Protein AF-A0A150AG43-F1 (afdb_monomer_lite)

Secondary structure (DSSP, 8-state):
---GGGS-S---HHHHHHHH-SHHHHHHH--HHHHHHHHHSEEEEEEEHHHHHHHHHHHHHHHHHHHHHHHHHHHHHHHHHHHHHHHHHHHHTTSTTHHHHHHHHHHHHHHHHHHHHHHHHTS-TTTTHHHHHHHHHHHHHHHHH-TT-EEEEEEE-----SS-EEEEEEEETTEEEEEEEEEEEEEEEEETTTEEEEEEEEEEEEEEEEEEE-TTS-EEEEEEEEEEEEEEEEEEEETTTEE-TTTTTTS---EEETTEEEEEEEEEEEEEPPSTTPPPPHHHHHHHHHHHHHHHHTTTTS-EE-

Radius of gyration: 24.85 Å; chains: 1; bounding box: 57×54×74 Å

Sequence (306 aa):
MLKLKQYPLRTDYYEVKKEFGNHNAIKRECNEKDLQLIDDCKIEGRFSLEELYYMINRSSLYNLMVQGKRENITAYGSITSIVLVILLFVFGMNGEEGIAFILGVTVVFIFVGIIIARGIYNHSDFDMNNQEILKGMIYALLQDFGPKHKVNINLDCTPVRERRRIVDTYKKGTRNVKVYKKILFTLKFTIGDHTKVFLQDDHFLREQNWTKRSASGKSKAKSKSNTVDRIIYKILFDGQYYDATATAQKNNFFTLKEGMWEHKNKLKIQTAGKAPGAKVTPSDTKGELDKFLGFLQQPFLQIKKK

Structure (mmCIF, N/CA/C/O backbone):
data_AF-A0A150AG43-F1
#
_entry.id   AF-A0A150AG43-F1
#
loop_
_atom_site.group_PDB
_atom_site.id
_atom_site.type_symbol
_atom_site.label_atom_id
_atom_site.label_alt_id
_atom_site.label_comp_id
_atom_site.label_asym_id
_atom_site.label_entity_id
_atom_site.label_seq_id
_atom_site.pdbx_PDB_ins_code
_atom_site.Cartn_x
_atom_site.Cartn_y
_atom_site.Cartn_z
_atom_site.occupancy
_atom_site.B_iso_or_equiv
_atom_site.auth_seq_id
_atom_site.auth_comp_id
_atom_site.auth_asym_id
_atom_site.auth_atom_id
_atom_site.pdbx_PDB_model_num
ATOM 1 N N . MET A 1 1 ? 0.586 -6.195 26.620 1.00 49.72 1 MET A N 1
ATOM 2 C CA . MET A 1 1 ? 1.422 -5.748 25.484 1.00 49.72 1 MET A CA 1
ATOM 3 C C . MET A 1 1 ? 1.541 -6.910 24.504 1.00 49.72 1 MET A C 1
ATOM 5 O O . MET A 1 1 ? 1.977 -7.977 24.925 1.00 49.72 1 MET A O 1
ATOM 9 N N . LEU A 1 2 ? 1.081 -6.762 23.257 1.00 54.47 2 LEU A N 1
ATOM 10 C CA . LEU A 1 2 ? 1.232 -7.812 22.239 1.00 54.47 2 LEU A CA 1
ATOM 11 C C . LEU A 1 2 ? 2.722 -8.020 21.933 1.00 54.47 2 LEU A C 1
ATOM 13 O O . LEU A 1 2 ? 3.486 -7.055 21.883 1.00 54.47 2 LEU A O 1
ATOM 17 N N . LYS A 1 3 ? 3.156 -9.272 21.759 1.00 57.38 3 LYS A N 1
ATOM 18 C CA . LYS A 1 3 ? 4.555 -9.562 21.418 1.00 57.38 3 LYS A CA 1
ATOM 19 C C . LYS A 1 3 ? 4.771 -9.239 19.938 1.00 57.38 3 LYS A C 1
ATOM 21 O O . LYS A 1 3 ? 4.146 -9.866 19.092 1.00 57.38 3 LYS A O 1
ATOM 26 N N . LEU A 1 4 ? 5.713 -8.343 19.622 1.00 53.59 4 LEU A N 1
ATOM 27 C CA . LEU A 1 4 ? 6.095 -7.984 18.240 1.00 53.59 4 LEU A CA 1
ATOM 28 C C . LEU A 1 4 ? 6.417 -9.204 17.358 1.00 53.59 4 LEU A C 1
ATOM 30 O O . LEU A 1 4 ? 6.168 -9.175 16.160 1.00 53.59 4 LEU A O 1
ATOM 34 N N . LYS A 1 5 ? 6.904 -10.305 17.951 1.00 60.03 5 LYS A N 1
ATOM 35 C CA . LYS A 1 5 ? 7.151 -11.570 17.235 1.00 60.03 5 LYS A CA 1
ATOM 36 C C . LYS A 1 5 ? 5.892 -12.199 16.624 1.00 60.03 5 LYS A C 1
ATOM 38 O O . LYS A 1 5 ? 6.012 -12.921 15.648 1.00 60.03 5 LYS A O 1
ATOM 43 N N . GLN A 1 6 ? 4.712 -11.960 17.198 1.00 61.59 6 GLN A N 1
ATOM 44 C CA . GLN A 1 6 ? 3.447 -12.508 16.688 1.00 61.59 6 GLN A CA 1
ATOM 45 C C . GLN A 1 6 ? 2.883 -11.686 15.519 1.00 61.59 6 GLN A C 1
ATOM 47 O O . GLN A 1 6 ? 2.068 -12.197 14.758 1.00 61.59 6 GLN A O 1
ATOM 52 N N . TYR A 1 7 ? 3.333 -10.435 15.374 1.00 65.75 7 TYR A N 1
ATOM 53 C CA . TYR A 1 7 ? 2.809 -9.457 14.422 1.00 65.75 7 TYR A CA 1
ATOM 54 C C . TYR A 1 7 ? 3.969 -8.733 13.711 1.00 65.75 7 TYR A C 1
ATOM 56 O O . TYR A 1 7 ? 4.191 -7.538 13.944 1.00 65.75 7 TYR A O 1
ATOM 64 N N . PRO A 1 8 ? 4.747 -9.435 12.864 1.00 74.06 8 PRO A N 1
ATOM 65 C CA . PRO A 1 8 ? 5.871 -8.832 12.161 1.00 74.06 8 PRO A CA 1
ATOM 66 C C . PRO A 1 8 ? 5.391 -7.760 11.173 1.00 74.06 8 PRO A C 1
ATOM 68 O O . PRO A 1 8 ? 4.664 -8.028 10.219 1.00 74.06 8 PRO A O 1
ATOM 71 N N . LEU A 1 9 ? 5.826 -6.517 11.385 1.00 70.62 9 LEU A N 1
ATOM 72 C CA . LEU A 1 9 ? 5.505 -5.403 10.485 1.00 70.62 9 LEU A CA 1
ATOM 73 C C . LEU A 1 9 ? 6.266 -5.486 9.157 1.00 70.62 9 LEU A C 1
ATOM 75 O O . LEU A 1 9 ? 5.741 -5.073 8.126 1.00 70.62 9 LEU A O 1
ATOM 79 N N . ARG A 1 10 ? 7.477 -6.049 9.188 1.00 73.69 10 ARG A N 1
ATOM 80 C CA . ARG A 1 10 ? 8.318 -6.299 8.016 1.00 73.69 10 ARG A CA 1
ATOM 81 C C . ARG A 1 10 ? 8.719 -7.758 7.954 1.00 73.69 10 ARG A C 1
ATOM 83 O O . ARG A 1 10 ? 8.934 -8.388 8.987 1.00 73.69 10 ARG A O 1
ATOM 90 N N . THR A 1 11 ? 8.841 -8.258 6.735 1.00 78.88 11 THR A N 1
ATOM 91 C CA . THR A 1 11 ? 9.267 -9.627 6.458 1.00 78.88 11 THR A CA 1
ATOM 92 C C . THR A 1 11 ? 10.199 -9.597 5.256 1.00 78.88 11 THR A C 1
ATOM 94 O O . THR A 1 11 ? 9.899 -8.920 4.272 1.00 78.88 11 THR A O 1
ATOM 97 N N . ASP A 1 12 ? 11.342 -10.274 5.347 1.00 80.94 12 ASP A N 1
ATOM 98 C CA . ASP A 1 12 ? 12.312 -10.318 4.254 1.00 80.94 12 ASP A CA 1
ATOM 99 C C . ASP A 1 12 ? 11.907 -11.358 3.200 1.00 80.94 12 ASP A C 1
ATOM 101 O O . ASP A 1 12 ? 11.440 -12.448 3.527 1.00 80.94 12 ASP A O 1
ATOM 105 N N . TYR A 1 13 ? 12.103 -11.045 1.916 1.00 81.12 13 TYR A N 1
ATOM 106 C CA . TYR A 1 13 ? 11.742 -11.957 0.826 1.00 81.12 13 TYR A CA 1
ATOM 107 C C . TYR A 1 13 ? 12.416 -13.331 0.951 1.00 81.12 13 TYR A C 1
ATOM 109 O O . TYR A 1 13 ? 11.774 -14.349 0.694 1.00 81.12 13 TYR A O 1
ATOM 117 N N . TYR A 1 14 ? 13.696 -13.388 1.327 1.00 81.94 14 TYR A N 1
ATOM 118 C CA . TYR A 1 14 ? 14.424 -14.651 1.425 1.00 81.94 14 TYR A CA 1
ATOM 119 C C . TYR A 1 14 ? 13.956 -15.487 2.613 1.00 81.94 14 TYR A C 1
ATOM 121 O O . TYR A 1 14 ? 13.910 -16.712 2.498 1.00 81.94 14 TYR A O 1
ATOM 129 N N . GLU A 1 15 ? 13.556 -14.846 3.712 1.00 85.94 15 GLU A N 1
ATOM 130 C CA . GLU A 1 15 ? 12.926 -15.525 4.848 1.00 85.94 15 GLU A CA 1
ATOM 131 C C . GLU A 1 15 ? 11.597 -16.162 4.425 1.00 85.94 15 GLU A C 1
ATOM 133 O O . GLU A 1 15 ? 11.414 -17.368 4.589 1.00 85.94 15 GLU A O 1
ATOM 138 N N . VAL A 1 16 ? 10.725 -15.393 3.764 1.00 85.38 16 VAL A N 1
ATOM 139 C CA . VAL A 1 16 ? 9.423 -15.887 3.280 1.00 85.38 16 VAL A CA 1
ATOM 140 C C . VAL A 1 16 ? 9.595 -16.985 2.236 1.00 85.38 16 VAL A C 1
ATOM 142 O O . VAL A 1 16 ? 8.895 -17.994 2.264 1.00 85.38 16 VAL A O 1
ATOM 145 N N . LYS A 1 17 ? 10.557 -16.839 1.321 1.00 87.44 17 LYS A N 1
ATOM 146 C CA . LYS A 1 17 ? 10.867 -17.870 0.326 1.00 87.44 17 LYS A CA 1
ATOM 147 C C . LYS A 1 17 ? 11.379 -19.153 0.977 1.00 87.44 17 LYS A C 1
ATOM 149 O O . LYS A 1 17 ? 11.059 -20.233 0.491 1.00 87.44 17 LYS A O 1
ATOM 154 N N . LYS A 1 18 ? 12.174 -19.053 2.043 1.00 89.69 18 LYS A N 1
ATOM 155 C CA . LYS A 1 18 ? 12.678 -20.216 2.780 1.00 89.69 18 LYS A CA 1
ATOM 156 C C . LYS A 1 18 ? 11.556 -20.941 3.524 1.00 89.69 18 LYS A C 1
ATOM 158 O O . LYS A 1 18 ? 11.561 -22.165 3.548 1.00 89.69 18 LYS A O 1
ATOM 163 N N . GLU A 1 19 ? 10.624 -20.195 4.108 1.00 88.94 19 GLU A N 1
ATOM 164 C CA . GLU A 1 19 ? 9.515 -20.741 4.895 1.00 88.94 19 GLU A CA 1
ATOM 165 C C . GLU A 1 19 ? 8.401 -21.327 4.014 1.00 88.94 19 GLU A C 1
ATOM 167 O O . GLU A 1 19 ? 8.000 -22.470 4.209 1.00 88.94 19 GLU A O 1
ATOM 172 N N . PHE A 1 20 ? 7.950 -20.586 2.999 1.00 87.06 20 PHE A N 1
ATOM 173 C CA . PHE A 1 20 ? 6.773 -20.943 2.192 1.00 87.06 20 PHE A CA 1
ATOM 174 C C . PHE A 1 20 ? 7.114 -21.474 0.791 1.00 87.06 20 PHE A C 1
ATOM 176 O O . PHE A 1 20 ? 6.241 -21.940 0.058 1.00 87.06 20 PHE A O 1
ATOM 183 N N . GLY A 1 21 ? 8.371 -21.384 0.353 1.00 90.25 21 GLY A N 1
ATOM 184 C CA . GLY A 1 21 ? 8.813 -21.837 -0.968 1.00 90.25 21 GLY A CA 1
ATOM 185 C C . GLY A 1 21 ? 8.398 -20.905 -2.114 1.00 90.25 21 GLY A C 1
ATOM 186 O O . GLY A 1 21 ? 9.242 -20.235 -2.711 1.00 90.25 21 GLY A O 1
ATOM 187 N N . ASN A 1 22 ? 7.109 -20.872 -2.478 1.00 89.06 22 ASN A N 1
ATOM 188 C CA . ASN A 1 22 ? 6.600 -20.069 -3.599 1.00 89.06 22 ASN A CA 1
ATOM 189 C C . ASN A 1 22 ? 5.229 -19.415 -3.319 1.00 89.06 22 ASN A C 1
ATOM 191 O O . ASN A 1 22 ? 4.511 -19.796 -2.403 1.00 89.06 22 ASN A O 1
ATOM 195 N N . HIS A 1 23 ? 4.839 -18.437 -4.147 1.00 86.75 23 HIS A N 1
ATOM 196 C CA . HIS A 1 23 ? 3.562 -17.716 -3.992 1.00 86.75 23 HIS A CA 1
ATOM 197 C C . HIS A 1 23 ? 2.318 -18.613 -4.132 1.00 86.75 23 HIS A C 1
ATOM 199 O O . HIS A 1 23 ? 1.280 -18.295 -3.561 1.00 86.75 23 HIS A O 1
ATOM 205 N N . ASN A 1 24 ? 2.404 -19.736 -4.857 1.00 89.06 24 ASN A N 1
ATOM 206 C CA . ASN A 1 24 ? 1.286 -20.674 -4.987 1.00 89.06 24 ASN A CA 1
ATOM 207 C C . ASN A 1 24 ? 1.051 -21.463 -3.696 1.00 89.06 24 ASN A C 1
ATOM 209 O O . ASN A 1 24 ? -0.092 -21.800 -3.414 1.00 89.06 24 ASN A O 1
ATOM 213 N N . ALA A 1 25 ? 2.099 -21.753 -2.920 1.00 89.50 25 ALA A N 1
ATOM 214 C CA . ALA A 1 25 ? 1.957 -22.376 -1.607 1.00 89.50 25 ALA A CA 1
ATOM 215 C C . ALA A 1 25 ? 1.163 -21.458 -0.668 1.00 89.50 25 ALA A C 1
ATOM 217 O O . ALA A 1 25 ? 0.145 -21.879 -0.132 1.00 89.50 25 ALA A O 1
ATOM 218 N N . ILE A 1 26 ? 1.528 -20.171 -0.615 1.00 88.19 26 ILE A N 1
ATOM 219 C CA . ILE A 1 26 ? 0.784 -19.152 0.143 1.00 88.19 26 ILE A CA 1
ATOM 220 C C . ILE A 1 26 ? -0.673 -19.074 -0.338 1.00 88.19 26 ILE A C 1
ATOM 222 O O . ILE A 1 26 ? -1.589 -19.111 0.476 1.00 88.19 26 ILE A O 1
ATOM 226 N N . LYS A 1 27 ? -0.909 -19.033 -1.660 1.00 89.00 27 LYS A N 1
ATOM 227 C CA . LYS A 1 27 ? -2.269 -18.952 -2.224 1.00 89.00 27 LYS A CA 1
ATOM 228 C C . LYS A 1 27 ? -3.139 -20.175 -1.878 1.00 89.00 27 LYS A C 1
ATOM 230 O O . LYS A 1 27 ? -4.353 -20.035 -1.812 1.00 89.00 27 LYS A O 1
ATOM 235 N N . ARG A 1 28 ? -2.554 -21.356 -1.634 1.00 89.75 28 ARG A N 1
ATOM 236 C CA . ARG A 1 28 ? -3.293 -22.566 -1.206 1.00 89.75 28 ARG A CA 1
ATOM 237 C C . ARG A 1 28 ? -3.719 -22.528 0.262 1.00 89.75 28 ARG A C 1
ATOM 239 O O . ARG A 1 28 ? -4.691 -23.183 0.613 1.00 89.75 28 ARG A O 1
ATOM 246 N N . GLU A 1 29 ? -3.004 -21.783 1.098 1.00 89.06 29 GLU A N 1
ATOM 247 C CA . GLU A 1 29 ? -3.321 -21.592 2.522 1.00 89.06 29 GLU A CA 1
ATOM 248 C C . GLU A 1 29 ? -4.292 -20.418 2.761 1.00 89.06 29 GLU A C 1
ATOM 250 O O . GLU A 1 29 ? -4.746 -20.175 3.883 1.00 89.06 29 GLU A O 1
ATOM 255 N N . CYS A 1 30 ? -4.606 -19.663 1.708 1.00 90.00 30 CYS A N 1
ATOM 256 C CA . CYS A 1 30 ? -5.563 -18.567 1.733 1.00 90.00 30 CYS A CA 1
ATOM 257 C C . CYS A 1 30 ? -7.003 -19.095 1.737 1.00 90.00 30 CYS A C 1
ATOM 259 O O . CYS A 1 30 ? -7.369 -19.962 0.946 1.00 90.00 30 CYS A O 1
ATOM 261 N N . ASN A 1 31 ? -7.842 -18.525 2.603 1.00 92.75 31 ASN A N 1
ATOM 262 C CA . ASN A 1 31 ? -9.285 -18.731 2.533 1.00 92.75 31 ASN A CA 1
ATOM 263 C C . ASN A 1 31 ? -9.908 -17.867 1.418 1.00 92.75 31 ASN A C 1
ATOM 265 O O . ASN A 1 31 ? -9.245 -17.026 0.815 1.00 92.75 31 ASN A O 1
ATOM 269 N N . GLU A 1 32 ? -11.204 -18.033 1.159 1.00 90.88 32 GLU A N 1
ATOM 270 C CA . GLU A 1 32 ? -11.910 -17.301 0.095 1.00 90.88 32 GLU A CA 1
ATOM 271 C C . GLU A 1 32 ? -11.794 -15.772 0.224 1.00 90.88 32 GLU A C 1
ATOM 273 O O . GLU A 1 32 ? -11.616 -15.069 -0.768 1.00 90.88 32 GLU A O 1
ATOM 278 N N . LYS A 1 33 ? -11.803 -15.245 1.452 1.00 89.06 33 LYS A N 1
ATOM 279 C CA . LYS A 1 33 ? -11.689 -13.802 1.693 1.00 89.06 33 LYS A CA 1
ATOM 280 C C . LYS A 1 33 ? -10.259 -13.287 1.520 1.00 89.06 33 LYS A C 1
ATOM 282 O O . LYS A 1 33 ? -10.065 -12.154 1.088 1.00 89.06 33 LYS A O 1
ATOM 287 N N . ASP A 1 34 ? -9.259 -14.102 1.851 1.00 88.94 34 ASP A N 1
ATOM 288 C CA . ASP A 1 34 ? -7.852 -13.810 1.565 1.00 88.94 34 ASP A CA 1
ATOM 289 C C . ASP A 1 34 ? -7.641 -13.721 0.050 1.00 88.94 34 ASP A C 1
ATOM 291 O O . ASP A 1 34 ? -7.001 -12.791 -0.436 1.00 88.94 34 ASP A O 1
ATOM 295 N N . LEU A 1 35 ? -8.218 -14.673 -0.692 1.00 88.56 35 LEU A N 1
ATOM 296 C CA . LEU A 1 35 ? -8.175 -14.703 -2.151 1.00 88.56 35 LEU A CA 1
ATOM 297 C C . LEU A 1 35 ? -8.869 -13.481 -2.751 1.00 88.56 35 LEU A C 1
ATOM 299 O O . LEU A 1 35 ? -8.294 -12.849 -3.629 1.00 88.56 35 LEU A O 1
ATOM 303 N N . GLN A 1 36 ? -10.031 -13.089 -2.223 1.00 87.00 36 GLN A N 1
ATOM 304 C CA . GLN A 1 36 ? -10.717 -11.864 -2.631 1.00 87.00 36 GLN A CA 1
ATOM 305 C C . GLN A 1 36 ? -9.839 -10.621 -2.418 1.00 87.00 36 GLN A C 1
ATOM 307 O O . GLN A 1 36 ? -9.695 -9.799 -3.318 1.00 87.00 36 GLN A O 1
ATOM 312 N N . LEU A 1 37 ? -9.182 -10.496 -1.260 1.00 86.19 37 LEU A N 1
ATOM 313 C CA . LEU A 1 37 ? -8.270 -9.380 -1.004 1.00 86.19 37 LEU A CA 1
ATOM 314 C C . LEU A 1 37 ? -7.055 -9.391 -1.948 1.00 86.19 37 LEU A C 1
ATOM 316 O O . LEU A 1 37 ? -6.576 -8.328 -2.333 1.00 86.19 37 LEU A O 1
ATOM 320 N N . ILE A 1 38 ? -6.535 -10.568 -2.302 1.00 85.19 38 ILE A N 1
ATOM 321 C CA . ILE A 1 38 ? -5.394 -10.712 -3.218 1.00 85.19 38 ILE A CA 1
ATOM 322 C C . ILE A 1 38 ? -5.787 -10.383 -4.662 1.00 85.19 38 ILE A C 1
ATOM 324 O O . ILE A 1 38 ? -5.045 -9.681 -5.347 1.00 85.19 38 ILE A O 1
ATOM 328 N N . ASP A 1 39 ? -6.920 -10.906 -5.125 1.00 84.56 39 ASP A N 1
ATOM 329 C CA . ASP A 1 39 ? -7.315 -10.853 -6.530 1.00 84.56 39 ASP A CA 1
ATOM 330 C C . ASP A 1 39 ? -8.069 -9.542 -6.852 1.00 84.56 39 ASP A C 1
ATOM 332 O O . ASP A 1 39 ? -7.771 -8.897 -7.862 1.00 84.56 39 ASP A O 1
ATOM 336 N N . ASP A 1 40 ? -8.965 -9.087 -5.966 1.00 82.62 40 ASP A N 1
ATOM 337 C CA . ASP A 1 40 ? -9.776 -7.876 -6.170 1.00 82.62 40 ASP A CA 1
ATOM 338 C C . ASP A 1 40 ? -9.179 -6.623 -5.516 1.00 82.62 40 ASP A C 1
ATOM 340 O O . ASP A 1 40 ? -9.635 -5.510 -5.789 1.00 82.62 40 ASP A O 1
ATOM 344 N N . CYS A 1 41 ? -8.182 -6.775 -4.635 1.00 78.62 41 CYS A N 1
ATOM 345 C CA . CYS A 1 41 ? -7.650 -5.694 -3.796 1.00 78.62 41 CYS A CA 1
ATOM 346 C C . CYS A 1 41 ? -8.732 -4.978 -2.967 1.00 78.62 41 CYS A C 1
ATOM 348 O O . CYS A 1 41 ? -8.564 -3.818 -2.589 1.00 78.62 41 CYS A O 1
ATOM 350 N N . LYS A 1 42 ? -9.849 -5.649 -2.680 1.00 82.88 42 LYS A N 1
ATOM 351 C CA . LYS A 1 42 ? -10.962 -5.110 -1.898 1.00 82.88 42 LYS A CA 1
ATOM 352 C C . LYS A 1 42 ? -11.377 -6.096 -0.831 1.00 82.88 42 LYS A C 1
ATOM 354 O O . LYS A 1 42 ? -11.340 -7.305 -1.037 1.00 82.88 42 LYS A O 1
ATOM 359 N N . ILE A 1 43 ? -11.809 -5.565 0.302 1.00 86.25 43 ILE A N 1
ATOM 360 C CA . ILE A 1 43 ? -12.436 -6.365 1.343 1.00 86.25 43 ILE A CA 1
ATOM 361 C C . ILE A 1 43 ? -13.480 -5.534 2.072 1.00 86.25 43 ILE A C 1
ATOM 363 O O . ILE A 1 43 ? -13.237 -4.406 2.508 1.00 86.25 43 ILE A O 1
ATOM 367 N N . GLU A 1 44 ? -14.659 -6.123 2.209 1.00 88.25 44 GLU A N 1
ATOM 368 C CA . GLU A 1 44 ? -15.762 -5.561 2.964 1.00 88.25 44 GLU A CA 1
ATOM 369 C C . GLU A 1 44 ? -16.338 -6.629 3.889 1.00 88.25 44 GLU A C 1
ATOM 371 O O . GLU A 1 44 ? -16.482 -7.794 3.516 1.00 88.25 44 GLU A O 1
ATOM 376 N N . GLY A 1 45 ? -16.627 -6.247 5.128 1.00 88.25 45 GLY A N 1
ATOM 377 C CA . GLY A 1 45 ? -17.243 -7.149 6.091 1.00 88.25 45 GLY A CA 1
ATOM 378 C C . GLY A 1 45 ? -16.852 -6.860 7.528 1.00 88.25 45 GLY A C 1
ATOM 379 O O . GLY A 1 45 ? -16.213 -5.857 7.844 1.00 88.25 45 GLY A O 1
ATOM 380 N N . ARG A 1 46 ? -17.259 -7.762 8.419 1.00 88.88 46 ARG A N 1
ATOM 381 C CA . ARG A 1 46 ? -16.972 -7.681 9.849 1.00 88.88 46 ARG A CA 1
ATOM 382 C C . ARG A 1 46 ? -15.934 -8.727 10.226 1.00 88.88 46 ARG A C 1
ATOM 384 O O . ARG A 1 46 ? -16.198 -9.919 10.088 1.00 88.88 46 ARG A O 1
ATOM 391 N N . PHE A 1 47 ? -14.795 -8.270 10.728 1.00 89.25 47 PHE A N 1
ATOM 392 C CA . PHE A 1 47 ? -13.634 -9.106 11.044 1.00 89.25 47 PHE A CA 1
ATOM 393 C C . PHE A 1 47 ? -13.161 -8.825 12.458 1.00 89.25 47 PHE A C 1
ATOM 395 O O . PHE A 1 47 ? -13.300 -7.695 12.934 1.00 89.25 47 PHE A O 1
ATOM 402 N N . SER A 1 48 ? -12.597 -9.822 13.137 1.00 89.31 48 SER A N 1
ATOM 403 C CA . SER A 1 48 ? -11.768 -9.506 14.302 1.00 89.31 48 SER A CA 1
ATOM 404 C C . SER A 1 48 ? -10.496 -8.775 13.850 1.00 89.31 48 SER A C 1
ATOM 406 O O . SER A 1 48 ? -10.038 -8.947 12.718 1.00 89.31 48 SER A O 1
ATOM 408 N N . LEU A 1 49 ? -9.931 -7.923 14.708 1.00 84.75 49 LEU A N 1
ATOM 409 C CA . LEU A 1 49 ? -8.674 -7.233 14.396 1.00 84.75 49 LEU A CA 1
ATOM 410 C C . LEU A 1 49 ? -7.527 -8.223 14.144 1.00 84.75 49 LEU A C 1
ATOM 412 O O . LEU A 1 49 ? -6.661 -7.962 13.310 1.00 84.75 49 LEU A O 1
ATOM 416 N N . GLU A 1 50 ? -7.542 -9.365 14.833 1.00 88.81 50 GLU A N 1
ATOM 417 C CA . GLU A 1 50 ? -6.589 -10.457 14.632 1.00 88.81 50 GLU A CA 1
ATOM 418 C C . GLU A 1 50 ? -6.748 -11.108 13.254 1.00 88.81 50 GLU A C 1
ATOM 420 O O . GLU A 1 50 ? -5.778 -11.186 12.499 1.00 88.81 50 GLU A O 1
ATOM 425 N N . GLU A 1 51 ? -7.972 -11.512 12.891 1.00 90.00 51 GLU A N 1
ATOM 426 C CA . GLU A 1 51 ? -8.273 -12.048 11.558 1.00 90.00 51 GLU A CA 1
ATOM 427 C C . GLU A 1 51 ? -7.803 -11.079 10.479 1.00 90.00 51 GLU A C 1
ATOM 429 O O . GLU A 1 51 ? -7.028 -11.455 9.603 1.00 90.00 51 GLU A O 1
ATOM 434 N N . LEU A 1 52 ? -8.211 -9.814 10.587 1.00 88.06 52 LEU A N 1
ATOM 435 C CA . LEU A 1 52 ? -7.862 -8.774 9.633 1.00 88.06 52 LEU A CA 1
ATOM 436 C C . LEU A 1 52 ? -6.345 -8.626 9.470 1.00 88.06 52 LEU A C 1
ATOM 438 O O . LEU A 1 52 ? -5.848 -8.535 8.344 1.00 88.06 52 LEU A O 1
ATOM 442 N N . TYR A 1 53 ? -5.606 -8.600 10.581 1.00 89.00 53 TYR A N 1
ATOM 443 C CA . TYR A 1 53 ? -4.153 -8.517 10.534 1.00 89.00 53 TYR A CA 1
ATOM 444 C C . TYR A 1 53 ? -3.564 -9.694 9.759 1.00 89.00 53 TYR A C 1
ATOM 446 O O . TYR A 1 53 ? -2.745 -9.490 8.863 1.00 89.00 53 TYR A O 1
ATOM 454 N N . TYR A 1 54 ? -3.992 -10.921 10.067 1.00 89.69 54 TYR A N 1
ATOM 455 C CA . TYR A 1 54 ? -3.483 -12.116 9.399 1.00 89.69 54 TYR A CA 1
ATOM 456 C C . TYR A 1 54 ? -3.843 -12.169 7.916 1.00 89.69 54 TYR A C 1
ATOM 458 O O . TYR A 1 54 ? -3.024 -12.638 7.124 1.00 89.69 54 TYR A O 1
ATOM 466 N N . MET A 1 55 ? -5.019 -11.672 7.532 1.00 89.31 55 MET A N 1
ATOM 467 C CA . MET A 1 55 ? -5.418 -11.560 6.128 1.00 89.31 55 MET A CA 1
ATOM 468 C C . MET A 1 55 ? -4.488 -10.614 5.360 1.00 89.31 55 MET A C 1
ATOM 470 O O . MET A 1 55 ? -3.940 -10.959 4.312 1.00 89.31 55 MET A O 1
ATOM 474 N N . ILE A 1 56 ? -4.239 -9.425 5.912 1.00 87.88 56 ILE A N 1
ATOM 475 C CA . ILE A 1 56 ? -3.362 -8.425 5.289 1.00 87.88 56 ILE A CA 1
ATOM 476 C C . ILE A 1 56 ? -1.905 -8.871 5.318 1.00 87.88 56 ILE A C 1
ATOM 478 O O . ILE A 1 56 ? -1.160 -8.621 4.369 1.00 87.88 56 ILE A O 1
ATOM 482 N N . ASN A 1 57 ? -1.497 -9.593 6.363 1.00 88.12 57 ASN A N 1
ATOM 483 C CA . ASN A 1 57 ? -0.189 -10.218 6.412 1.00 88.12 57 ASN A CA 1
ATOM 484 C C . ASN A 1 57 ? -0.017 -11.246 5.291 1.00 88.12 57 ASN A C 1
ATOM 486 O O . ASN A 1 57 ? 0.944 -11.137 4.537 1.00 88.12 57 ASN A O 1
ATOM 490 N N . ARG A 1 58 ? -0.962 -12.177 5.113 1.00 88.62 58 ARG A N 1
ATOM 491 C CA . ARG A 1 58 ? -0.915 -13.181 4.036 1.00 88.62 58 ARG A CA 1
ATOM 492 C C . ARG A 1 58 ? -0.936 -12.552 2.644 1.00 88.62 58 ARG A C 1
ATOM 494 O O . ARG A 1 58 ? -0.095 -12.897 1.817 1.00 88.62 58 ARG A O 1
ATOM 501 N N . SER A 1 59 ? -1.809 -11.571 2.414 1.00 87.06 59 SER A N 1
ATOM 502 C CA . SER A 1 59 ? -1.830 -10.791 1.167 1.00 87.06 59 SER A CA 1
ATOM 503 C C . SER A 1 59 ? -0.478 -10.111 0.896 1.00 87.06 59 SER A C 1
ATOM 505 O O . SER A 1 59 ? 0.016 -10.104 -0.232 1.00 87.06 59 SER A O 1
ATOM 507 N N . SER A 1 60 ? 0.175 -9.601 1.942 1.00 84.94 60 SER A N 1
ATOM 508 C CA . SER A 1 60 ? 1.502 -8.994 1.842 1.00 84.94 60 SER A CA 1
ATOM 509 C C . SER A 1 60 ? 2.619 -9.989 1.553 1.00 84.94 60 SER A C 1
ATOM 511 O O . SER A 1 60 ? 3.462 -9.713 0.702 1.00 84.94 60 SER A O 1
ATOM 513 N N . LEU A 1 61 ? 2.604 -11.162 2.188 1.00 86.94 61 LEU A N 1
ATOM 514 C CA . LEU A 1 61 ? 3.556 -12.236 1.899 1.00 86.94 61 LEU A CA 1
ATOM 515 C C . LEU A 1 61 ? 3.411 -12.730 0.454 1.00 86.94 61 LEU A C 1
ATOM 517 O O . LEU A 1 61 ? 4.409 -12.912 -0.243 1.00 86.94 61 LEU A O 1
ATOM 521 N N . TYR A 1 62 ? 2.173 -12.888 -0.023 1.00 87.94 62 TYR A N 1
ATOM 522 C CA . TYR A 1 62 ? 1.898 -13.255 -1.410 1.00 87.94 62 TYR A CA 1
ATOM 523 C C . TYR A 1 62 ? 2.483 -12.228 -2.390 1.00 87.94 62 TYR A C 1
ATOM 525 O O . TYR A 1 62 ? 3.241 -12.595 -3.292 1.00 87.94 62 TYR A O 1
ATOM 533 N N . ASN A 1 63 ? 2.203 -10.938 -2.182 1.00 83.25 63 ASN A N 1
ATOM 534 C CA . ASN A 1 63 ? 2.706 -9.870 -3.047 1.00 83.25 63 ASN A CA 1
ATOM 535 C C . ASN A 1 63 ? 4.236 -9.761 -3.018 1.00 83.25 63 ASN A C 1
ATOM 537 O O . ASN A 1 63 ? 4.855 -9.623 -4.075 1.00 83.25 63 ASN A O 1
ATOM 541 N N . LEU A 1 64 ? 4.853 -9.915 -1.842 1.00 83.56 64 LEU A N 1
ATOM 542 C CA . LEU A 1 64 ? 6.308 -9.980 -1.680 1.00 83.56 64 LEU A CA 1
ATOM 543 C C . LEU A 1 64 ? 6.922 -11.118 -2.501 1.00 83.56 64 LEU A C 1
ATOM 545 O O . LEU A 1 64 ? 7.914 -10.917 -3.203 1.00 83.56 64 LEU A O 1
ATOM 549 N N . MET A 1 65 ? 6.299 -12.297 -2.490 1.00 85.38 65 MET A N 1
ATOM 550 C CA . MET A 1 65 ? 6.765 -13.447 -3.266 1.00 85.38 65 MET A CA 1
ATOM 551 C C . MET A 1 65 ? 6.580 -13.268 -4.774 1.00 85.38 65 MET A C 1
ATOM 553 O O . MET A 1 65 ? 7.456 -13.651 -5.557 1.00 85.38 65 MET A O 1
ATOM 557 N N . VAL A 1 66 ? 5.460 -12.682 -5.205 1.00 83.44 66 VAL A N 1
ATOM 558 C CA . VAL A 1 66 ? 5.221 -12.356 -6.618 1.00 83.44 66 VAL A CA 1
ATOM 559 C C . VAL A 1 66 ? 6.247 -11.337 -7.112 1.00 83.44 66 VAL A C 1
ATOM 561 O O . VAL A 1 66 ? 6.823 -11.525 -8.187 1.00 83.44 66 VAL A O 1
ATOM 564 N N . GLN A 1 67 ? 6.526 -10.298 -6.323 1.00 77.62 67 GLN A N 1
ATOM 565 C CA . GLN A 1 67 ? 7.524 -9.290 -6.659 1.00 77.62 67 GLN A CA 1
ATOM 566 C C . GLN A 1 67 ? 8.933 -9.880 -6.716 1.00 77.62 67 GLN A C 1
ATOM 568 O O . GLN A 1 67 ? 9.602 -9.747 -7.740 1.00 77.62 67 GLN A O 1
ATOM 573 N N . GLY A 1 68 ? 9.361 -10.613 -5.687 1.00 78.19 68 GLY A N 1
ATOM 574 C CA . GLY A 1 68 ? 10.690 -11.217 -5.675 1.00 78.19 68 GLY A CA 1
ATOM 575 C C . GLY A 1 68 ? 10.892 -12.228 -6.810 1.00 78.19 68 GLY A C 1
ATOM 576 O O . GLY A 1 68 ? 11.966 -12.279 -7.412 1.00 78.19 68 GLY A O 1
ATOM 577 N N . LYS A 1 69 ? 9.860 -12.990 -7.207 1.00 78.50 69 LYS A N 1
ATOM 578 C CA . LYS A 1 69 ? 9.927 -13.848 -8.407 1.00 78.50 69 LYS A CA 1
ATOM 579 C C . LYS A 1 69 ? 10.158 -13.021 -9.678 1.00 78.50 69 LYS A C 1
ATOM 581 O O . LYS A 1 69 ? 10.979 -13.408 -10.507 1.00 78.50 69 LYS A O 1
ATOM 586 N N . ARG A 1 70 ? 9.456 -11.897 -9.838 1.00 71.06 70 ARG A N 1
ATOM 587 C CA . ARG A 1 70 ? 9.590 -11.011 -11.007 1.00 71.06 70 ARG A CA 1
ATOM 588 C C . ARG A 1 70 ? 10.959 -10.350 -11.078 1.00 71.06 70 ARG A C 1
ATOM 590 O O . ARG A 1 70 ? 11.554 -10.334 -12.152 1.00 71.06 70 ARG A O 1
ATOM 597 N N . GLU A 1 71 ? 11.473 -9.854 -9.957 1.00 69.56 71 GLU A N 1
ATOM 598 C CA . GLU A 1 71 ? 12.813 -9.262 -9.883 1.00 69.56 71 GLU A CA 1
ATOM 599 C C . GLU A 1 71 ? 13.885 -10.281 -10.278 1.00 69.56 71 GLU A C 1
ATOM 601 O O . GLU A 1 71 ? 14.748 -9.974 -11.099 1.00 69.56 71 GLU A O 1
ATOM 606 N N . ASN A 1 72 ? 13.769 -11.521 -9.794 1.00 72.88 72 ASN A N 1
ATOM 607 C CA . ASN A 1 72 ? 14.675 -12.605 -10.171 1.00 72.88 72 ASN A CA 1
ATOM 608 C C . ASN A 1 72 ? 14.576 -12.950 -11.664 1.00 72.88 72 ASN A C 1
ATOM 610 O O . ASN A 1 72 ? 15.601 -13.014 -12.335 1.00 72.88 72 ASN A O 1
ATOM 614 N N . ILE A 1 73 ? 13.368 -13.123 -12.216 1.00 74.06 73 ILE A N 1
ATOM 615 C CA . ILE A 1 73 ? 13.183 -13.395 -13.656 1.00 74.06 73 ILE A CA 1
ATOM 616 C C . ILE A 1 73 ? 13.772 -12.264 -14.502 1.00 74.06 73 ILE A C 1
ATOM 618 O O . ILE A 1 73 ? 14.422 -12.521 -15.509 1.00 74.06 73 ILE A O 1
ATOM 622 N N . THR A 1 74 ? 13.585 -11.017 -14.075 1.00 67.56 74 THR A N 1
ATOM 623 C CA . THR A 1 74 ? 14.127 -9.844 -14.764 1.00 67.56 74 THR A CA 1
ATOM 624 C C . THR A 1 74 ? 15.654 -9.822 -14.704 1.00 67.56 74 THR A C 1
ATOM 626 O O . THR A 1 74 ? 16.301 -9.581 -15.720 1.00 67.56 74 THR A O 1
ATOM 629 N N . ALA A 1 75 ? 16.240 -10.121 -13.541 1.00 69.25 75 ALA A N 1
ATOM 630 C CA . ALA A 1 75 ? 17.685 -10.194 -13.366 1.00 69.25 75 ALA A CA 1
ATOM 631 C C . ALA A 1 75 ? 18.292 -11.292 -14.251 1.00 69.25 75 ALA A C 1
ATOM 633 O O . ALA A 1 75 ? 19.176 -11.002 -15.057 1.00 69.25 75 ALA A O 1
ATOM 634 N N . TYR A 1 76 ? 17.761 -12.517 -14.192 1.00 71.38 76 TYR A N 1
ATOM 635 C CA . TYR A 1 76 ? 18.216 -13.615 -15.047 1.00 71.38 76 TYR A CA 1
ATOM 636 C C . TYR A 1 76 ? 18.013 -13.302 -16.526 1.00 71.38 76 TYR A C 1
ATOM 638 O O . TYR A 1 76 ? 18.948 -13.481 -17.294 1.00 71.38 76 TYR A O 1
ATOM 646 N N . GLY A 1 77 ? 16.855 -12.755 -16.909 1.00 69.00 77 GLY A N 1
ATOM 647 C CA . GLY A 1 77 ? 16.564 -12.345 -18.282 1.00 69.00 77 GLY A CA 1
ATOM 648 C C . GLY A 1 77 ? 17.538 -11.289 -18.807 1.00 69.00 77 GLY A C 1
ATOM 649 O O . GLY A 1 77 ? 17.968 -11.361 -19.958 1.00 69.00 77 GLY A O 1
ATOM 650 N N . SER A 1 78 ? 17.941 -10.335 -17.963 1.00 66.88 78 SER A N 1
ATOM 651 C CA . SER A 1 78 ? 18.945 -9.331 -18.325 1.00 66.88 78 SER A CA 1
ATOM 652 C C . SER A 1 78 ? 20.340 -9.946 -18.494 1.00 66.88 78 SER A C 1
ATOM 654 O O . SER A 1 78 ? 21.003 -9.672 -19.491 1.00 66.88 78 SER A O 1
ATOM 656 N N . ILE A 1 79 ? 20.749 -10.849 -17.595 1.00 73.38 79 ILE A N 1
ATOM 657 C CA . ILE A 1 79 ? 22.033 -11.558 -17.676 1.00 73.38 79 ILE A CA 1
ATOM 658 C C . ILE A 1 79 ? 22.079 -12.461 -18.914 1.00 73.38 79 ILE A C 1
ATOM 660 O O . ILE A 1 79 ? 23.036 -12.389 -19.681 1.00 73.38 79 ILE A O 1
ATOM 664 N N . THR A 1 80 ? 21.043 -13.268 -19.162 1.00 72.31 80 THR A N 1
ATOM 665 C CA . THR A 1 80 ? 20.983 -14.151 -20.338 1.00 72.31 80 THR A CA 1
ATOM 666 C C . THR A 1 80 ? 20.992 -13.354 -21.635 1.00 72.31 80 THR A C 1
ATOM 668 O O . THR A 1 80 ? 21.648 -13.762 -22.588 1.00 72.31 80 THR A O 1
ATOM 671 N N . SER A 1 81 ? 20.331 -12.191 -21.664 1.00 65.44 81 SER A N 1
ATOM 672 C CA . SER A 1 81 ? 20.364 -11.292 -22.823 1.00 65.44 81 SER A CA 1
ATOM 673 C C . SER A 1 81 ? 21.777 -10.763 -23.082 1.00 65.44 81 SER A C 1
ATOM 675 O O . SER A 1 81 ? 22.226 -10.784 -24.222 1.00 65.44 81 SER A O 1
ATOM 677 N N . ILE A 1 82 ? 22.507 -10.348 -22.039 1.00 71.56 82 ILE A N 1
ATOM 678 C CA . ILE A 1 82 ? 23.896 -9.874 -22.164 1.00 71.56 82 ILE A CA 1
ATOM 679 C C . ILE A 1 82 ? 24.813 -10.989 -22.680 1.00 71.56 82 ILE A C 1
ATOM 681 O O . ILE A 1 82 ? 25.586 -10.764 -23.609 1.00 71.56 82 ILE A O 1
ATOM 685 N N . VAL A 1 83 ? 24.711 -12.199 -22.120 1.00 75.50 83 VAL A N 1
ATOM 686 C CA . VAL A 1 83 ? 25.520 -13.351 -22.557 1.00 75.50 83 VAL A CA 1
ATOM 687 C C . VAL A 1 83 ? 25.237 -13.695 -24.021 1.00 75.50 83 VAL A C 1
ATOM 689 O O . VAL A 1 83 ? 26.173 -13.905 -24.790 1.00 75.50 83 VAL A O 1
ATOM 692 N N . LEU A 1 84 ? 23.967 -13.684 -24.434 1.00 71.88 84 LEU A N 1
ATOM 693 C CA . LEU A 1 84 ? 23.577 -13.932 -25.822 1.00 71.88 84 LEU A CA 1
ATOM 694 C C . LEU A 1 84 ? 24.146 -12.868 -26.778 1.00 71.88 84 LEU A C 1
ATOM 696 O O . LEU A 1 84 ? 24.607 -13.222 -27.858 1.00 71.88 84 LEU A O 1
ATOM 700 N N . VAL A 1 85 ? 24.173 -11.588 -26.379 1.00 66.69 85 VAL A N 1
ATOM 701 C CA . VAL A 1 85 ? 24.799 -10.506 -27.168 1.00 66.69 85 VAL A CA 1
ATOM 702 C C . VAL A 1 85 ? 26.290 -10.751 -27.349 1.00 66.69 85 VAL A C 1
ATOM 704 O O . VAL A 1 85 ? 26.789 -10.626 -28.462 1.00 66.69 85 VAL A O 1
ATOM 707 N N . ILE A 1 86 ? 27.000 -11.113 -26.279 1.00 75.31 86 ILE A N 1
ATOM 708 C CA . ILE A 1 86 ? 28.441 -11.384 -26.347 1.00 75.31 86 ILE A CA 1
ATOM 709 C C . ILE A 1 86 ? 28.707 -12.554 -27.300 1.00 75.31 86 ILE A C 1
ATOM 711 O O . ILE A 1 86 ? 29.576 -12.449 -28.161 1.00 75.31 86 ILE A O 1
ATOM 715 N N . LEU A 1 87 ? 27.924 -13.633 -27.205 1.00 74.25 87 LEU A N 1
ATOM 716 C CA . LEU A 1 87 ? 28.050 -14.782 -28.102 1.00 74.25 87 LEU A CA 1
ATOM 717 C C . LEU A 1 87 ? 27.763 -14.397 -29.560 1.00 74.25 87 LEU A C 1
ATOM 719 O O . LEU A 1 87 ? 28.581 -14.674 -30.431 1.00 74.25 87 LEU A O 1
ATOM 723 N N . LEU A 1 88 ? 26.649 -13.713 -29.835 1.00 68.19 88 LEU A N 1
ATOM 724 C CA . LEU A 1 88 ? 26.284 -13.293 -31.193 1.00 68.19 88 LEU A CA 1
ATOM 725 C C . LEU A 1 88 ? 27.273 -12.283 -31.787 1.00 68.19 88 LEU A C 1
ATOM 727 O O . LEU A 1 88 ? 27.514 -12.317 -32.989 1.00 68.19 88 LEU A O 1
ATOM 731 N N . PHE A 1 89 ? 27.873 -11.419 -30.966 1.00 68.62 89 PHE A N 1
ATOM 732 C CA . PHE A 1 89 ? 28.936 -10.508 -31.388 1.00 68.62 89 PHE A CA 1
ATOM 733 C C . PHE A 1 89 ? 30.204 -11.277 -31.779 1.00 68.62 89 PHE A C 1
ATOM 735 O O . PHE A 1 89 ? 30.747 -11.050 -32.856 1.00 68.62 89 PHE A O 1
ATOM 742 N N . VAL A 1 90 ? 30.630 -12.241 -30.955 1.00 73.50 90 VAL A N 1
ATOM 743 C CA . VAL A 1 90 ? 31.795 -13.094 -31.246 1.00 73.50 90 VAL A CA 1
ATOM 744 C C . VAL A 1 90 ? 31.572 -13.934 -32.509 1.00 73.50 90 VAL A C 1
ATOM 746 O O . VAL A 1 90 ? 32.467 -14.018 -33.343 1.00 73.50 90 VAL A O 1
ATOM 749 N N . PHE A 1 91 ? 30.382 -14.514 -32.696 1.00 69.88 91 PHE A N 1
ATOM 750 C CA . PHE A 1 91 ? 30.060 -15.283 -33.904 1.00 69.88 91 PHE A CA 1
ATOM 751 C C . PHE A 1 91 ? 29.882 -14.397 -35.147 1.00 69.88 91 PHE A C 1
ATOM 753 O O . PHE A 1 91 ? 30.337 -14.768 -36.225 1.00 69.88 91 PHE A O 1
ATOM 760 N N . GLY A 1 92 ? 29.273 -13.216 -35.006 1.00 67.19 92 GLY A N 1
ATOM 761 C CA . GLY A 1 92 ? 29.037 -12.277 -36.106 1.00 67.19 92 GLY A CA 1
ATOM 762 C C . GLY A 1 92 ? 30.301 -11.582 -36.618 1.00 67.19 92 GLY A C 1
ATOM 763 O O . GLY A 1 92 ? 30.365 -11.244 -37.796 1.00 67.19 92 GLY A O 1
ATOM 764 N N . MET A 1 93 ? 31.326 -11.414 -35.774 1.00 67.12 93 MET A N 1
ATOM 765 C CA . MET A 1 93 ? 32.641 -10.918 -36.204 1.00 67.12 93 MET A CA 1
ATOM 766 C C . MET A 1 93 ? 33.416 -11.917 -37.077 1.00 67.12 93 MET A C 1
ATOM 768 O O . MET A 1 93 ? 34.335 -11.506 -37.780 1.00 67.12 93 MET A O 1
ATOM 772 N N . ASN A 1 94 ? 33.046 -13.201 -37.055 1.00 68.81 94 ASN A N 1
ATOM 773 C CA . ASN A 1 94 ? 33.736 -14.263 -37.789 1.00 68.81 94 ASN A CA 1
ATOM 774 C C . ASN A 1 94 ? 33.080 -14.611 -39.144 1.00 68.81 94 ASN A C 1
ATOM 776 O O . ASN A 1 94 ? 33.552 -15.526 -39.812 1.00 68.81 94 ASN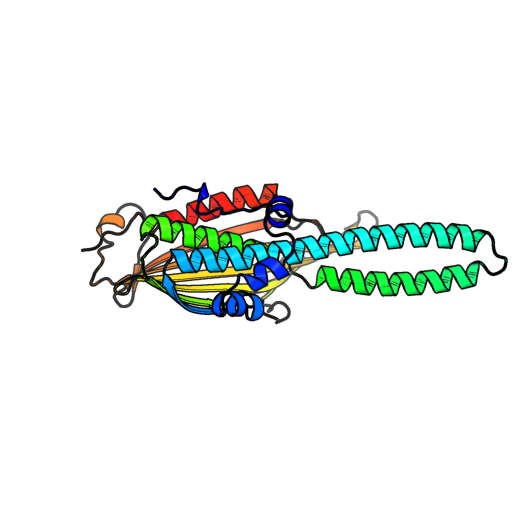 A O 1
ATOM 780 N N . GLY A 1 95 ? 31.996 -13.932 -39.548 1.00 68.00 95 GLY A N 1
ATOM 781 C CA . GLY A 1 95 ? 31.255 -14.220 -40.786 1.00 68.00 95 GLY A CA 1
ATOM 782 C C . GLY A 1 95 ? 31.304 -13.088 -41.822 1.00 68.00 95 GLY A C 1
ATOM 783 O O . GLY A 1 95 ? 31.186 -11.916 -41.470 1.00 68.00 95 GLY A O 1
ATOM 784 N N . GLU A 1 96 ? 31.415 -13.438 -43.110 1.00 67.19 96 GLU A N 1
ATOM 785 C CA . GLU A 1 96 ? 31.510 -12.490 -44.242 1.00 67.19 96 GLU A CA 1
ATOM 786 C C . GLU A 1 96 ? 30.239 -11.632 -44.456 1.00 67.19 96 GLU A C 1
ATOM 788 O O . GLU A 1 96 ? 30.317 -10.541 -45.016 1.00 67.19 96 GLU A O 1
ATOM 793 N N . GLU A 1 97 ? 29.078 -12.044 -43.928 1.00 65.69 97 GLU A N 1
ATOM 794 C CA . GLU A 1 97 ? 27.805 -11.293 -43.978 1.00 65.69 97 GLU A CA 1
ATOM 795 C C . GLU A 1 97 ? 27.518 -10.458 -42.705 1.00 65.69 97 GLU A C 1
ATOM 797 O O . GLU A 1 97 ? 26.371 -10.111 -42.394 1.00 65.69 97 GLU A O 1
ATOM 802 N N . GLY A 1 98 ? 28.560 -10.127 -41.934 1.00 62.12 98 GLY A N 1
ATOM 803 C CA . GLY A 1 98 ? 28.444 -9.639 -40.555 1.00 62.12 98 GLY A CA 1
ATOM 804 C C . GLY A 1 98 ? 27.543 -8.413 -40.342 1.00 62.12 98 GLY A C 1
ATOM 805 O O . GLY A 1 98 ? 26.863 -8.321 -39.323 1.00 62.12 98 GLY A O 1
ATOM 806 N N . ILE A 1 99 ? 27.456 -7.478 -41.293 1.00 68.00 99 ILE A N 1
ATOM 807 C CA . ILE A 1 99 ? 26.751 -6.198 -41.079 1.00 68.00 99 ILE A CA 1
ATOM 808 C C . ILE A 1 99 ? 25.222 -6.368 -41.045 1.00 68.00 99 ILE A C 1
ATOM 810 O O . ILE A 1 99 ? 24.556 -5.800 -40.174 1.00 68.00 99 ILE A O 1
ATOM 814 N N . ALA A 1 100 ? 24.650 -7.161 -41.956 1.00 67.38 100 ALA A N 1
ATOM 815 C CA . ALA A 1 100 ? 23.201 -7.379 -42.018 1.00 67.38 100 ALA A CA 1
ATOM 816 C C . ALA A 1 100 ? 22.708 -8.204 -40.818 1.00 67.38 100 ALA A C 1
ATOM 818 O O . ALA A 1 100 ? 21.668 -7.897 -40.228 1.00 67.38 100 ALA A O 1
ATOM 819 N N . PHE A 1 101 ? 23.505 -9.192 -40.401 1.00 69.38 101 PHE A N 1
ATOM 820 C CA . PHE A 1 101 ? 23.242 -9.999 -39.214 1.00 69.38 101 PHE A CA 1
ATOM 821 C C . PHE A 1 101 ? 23.276 -9.156 -37.930 1.00 69.38 101 PHE A C 1
ATOM 823 O O . PHE A 1 101 ? 22.344 -9.216 -37.126 1.00 69.38 101 PHE A O 1
ATOM 830 N N . ILE A 1 102 ? 24.289 -8.295 -37.772 1.00 70.44 102 ILE A N 1
ATOM 831 C CA . ILE A 1 102 ? 24.406 -7.385 -36.622 1.00 70.44 102 ILE A CA 1
ATOM 832 C C . ILE A 1 102 ? 23.192 -6.446 -36.539 1.00 70.44 102 ILE A C 1
ATOM 834 O O . ILE A 1 102 ? 22.623 -6.264 -35.458 1.00 70.44 102 ILE A O 1
ATOM 838 N N . LEU A 1 103 ? 22.744 -5.879 -37.665 1.00 71.50 103 LEU A N 1
ATOM 839 C CA . LEU A 1 103 ? 21.576 -4.992 -37.697 1.00 71.50 103 LEU A CA 1
ATOM 840 C C . LEU A 1 103 ? 20.270 -5.725 -37.355 1.00 71.50 103 LEU A C 1
ATOM 842 O O . LEU A 1 103 ? 19.491 -5.224 -36.541 1.00 71.50 103 LEU A O 1
ATOM 846 N N . GLY A 1 104 ? 20.047 -6.918 -37.915 1.00 72.56 104 GLY A N 1
ATOM 847 C CA . GLY A 1 104 ? 18.856 -7.727 -37.634 1.00 72.56 104 GLY A CA 1
ATOM 848 C C . GLY A 1 104 ? 18.756 -8.130 -36.161 1.00 72.56 104 GLY A C 1
ATOM 849 O O . GLY A 1 104 ? 17.713 -7.951 -35.528 1.00 72.56 104 GLY A O 1
ATOM 850 N N . VAL A 1 105 ? 19.873 -8.579 -35.583 1.00 71.38 105 VAL A N 1
ATOM 851 C CA . VAL A 1 105 ? 19.974 -8.916 -34.158 1.00 71.38 105 VAL A CA 1
ATOM 852 C C . VAL A 1 105 ? 19.682 -7.684 -33.288 1.00 71.38 105 VAL A C 1
ATOM 854 O O . VAL A 1 105 ? 18.882 -7.761 -32.354 1.00 71.38 105 VAL A O 1
ATOM 857 N N . THR A 1 106 ? 20.236 -6.518 -33.634 1.00 69.25 106 THR A N 1
ATOM 858 C CA . THR A 1 106 ? 20.048 -5.268 -32.873 1.00 69.25 106 THR A CA 1
ATOM 859 C C . THR A 1 106 ? 18.575 -4.842 -32.781 1.00 69.25 106 THR A C 1
ATOM 861 O O . THR A 1 106 ? 18.117 -4.430 -31.713 1.00 69.25 106 THR A O 1
ATOM 864 N N . VAL A 1 107 ? 17.801 -4.971 -33.864 1.00 73.75 107 VAL A N 1
ATOM 865 C CA . VAL A 1 107 ? 16.373 -4.596 -33.883 1.00 73.75 107 VAL A CA 1
ATOM 866 C C . VAL A 1 107 ? 15.535 -5.500 -32.975 1.00 73.75 107 VAL A C 1
ATOM 868 O O . VAL A 1 107 ? 14.713 -4.999 -32.202 1.00 73.75 107 VAL A O 1
ATOM 871 N N . VAL A 1 108 ? 15.769 -6.817 -33.004 1.00 73.12 108 VAL A N 1
ATOM 872 C CA . VAL A 1 108 ? 15.077 -7.773 -32.121 1.00 73.12 108 VAL A CA 1
ATOM 873 C C . VAL A 1 108 ? 15.382 -7.469 -30.650 1.00 73.12 108 VAL A C 1
ATOM 875 O O . VAL A 1 108 ? 14.472 -7.478 -29.820 1.00 73.12 108 VAL A O 1
ATOM 878 N N . PHE A 1 109 ? 16.624 -7.098 -30.325 1.00 68.81 109 PHE A N 1
ATOM 879 C CA . PHE A 1 109 ? 17.011 -6.697 -28.968 1.00 68.81 109 PHE A CA 1
ATOM 880 C C . PHE A 1 109 ? 16.330 -5.418 -28.488 1.00 68.81 109 PHE A C 1
ATOM 882 O O . PHE A 1 109 ? 15.883 -5.370 -27.342 1.00 68.81 109 PHE A O 1
ATOM 889 N N . ILE A 1 110 ? 16.206 -4.395 -29.340 1.00 73.06 110 ILE A N 1
ATOM 890 C CA . ILE A 1 110 ? 15.450 -3.181 -28.997 1.00 73.06 110 ILE A CA 1
ATOM 891 C C . ILE A 1 110 ? 13.997 -3.556 -28.687 1.00 73.06 110 ILE A C 1
ATOM 893 O O . ILE A 1 110 ? 13.432 -3.080 -27.704 1.00 73.06 110 ILE A O 1
ATOM 897 N N . PHE A 1 111 ? 13.408 -4.459 -29.470 1.00 71.69 111 PHE A N 1
ATOM 898 C CA . PHE A 1 111 ? 12.023 -4.881 -29.288 1.00 71.69 111 PHE A CA 1
ATOM 899 C C . PHE A 1 111 ? 11.810 -5.672 -27.987 1.00 71.69 111 PHE A C 1
ATOM 901 O O . PHE A 1 111 ? 10.929 -5.336 -27.193 1.00 71.69 111 PHE A O 1
ATOM 908 N N . VAL A 1 112 ? 12.658 -6.669 -27.712 1.00 71.00 112 VAL A N 1
ATOM 909 C CA . VAL A 1 112 ? 12.627 -7.451 -26.462 1.00 71.00 112 VAL A CA 1
ATOM 910 C C . VAL A 1 112 ? 12.926 -6.558 -25.255 1.00 71.00 112 VAL A C 1
ATOM 912 O O . VAL A 1 112 ? 12.221 -6.625 -24.248 1.00 71.00 112 VAL A O 1
ATOM 915 N N . GLY A 1 113 ? 13.904 -5.658 -25.374 1.00 67.88 113 GLY A N 1
ATOM 916 C CA . GLY A 1 113 ? 14.241 -4.672 -24.351 1.00 67.88 113 GLY A CA 1
ATOM 917 C C . GLY A 1 113 ? 13.074 -3.740 -24.027 1.00 67.88 113 GLY A C 1
ATOM 918 O O . GLY A 1 113 ? 12.798 -3.500 -22.854 1.00 67.88 113 GLY A O 1
ATOM 919 N N . ILE A 1 114 ? 12.327 -3.277 -25.036 1.00 69.50 114 ILE A N 1
ATOM 920 C CA . ILE A 1 114 ? 11.112 -2.471 -24.846 1.00 69.50 114 ILE A CA 1
ATOM 921 C C . ILE A 1 114 ? 10.012 -3.280 -24.150 1.00 69.50 114 ILE A C 1
ATOM 923 O O . ILE A 1 114 ? 9.349 -2.742 -23.264 1.00 69.50 114 ILE A O 1
ATOM 927 N N . ILE A 1 115 ? 9.813 -4.555 -24.502 1.00 68.06 115 ILE A N 1
ATOM 928 C CA . ILE A 1 115 ? 8.803 -5.420 -23.865 1.00 68.06 115 ILE A CA 1
ATOM 929 C C . ILE A 1 115 ? 9.142 -5.652 -22.386 1.00 68.06 115 ILE A C 1
ATOM 931 O O . ILE A 1 115 ? 8.280 -5.461 -21.525 1.00 68.06 115 ILE A O 1
ATOM 935 N N . ILE A 1 116 ? 10.398 -5.994 -22.081 1.00 62.16 116 ILE A N 1
ATOM 936 C CA . ILE A 1 116 ? 10.882 -6.195 -20.708 1.00 62.16 116 ILE A CA 1
ATOM 937 C C . ILE A 1 116 ? 10.777 -4.888 -19.915 1.00 62.16 116 ILE A C 1
ATOM 939 O O . ILE A 1 116 ? 10.194 -4.870 -18.832 1.00 62.16 116 ILE A O 1
ATOM 943 N N . ALA A 1 117 ? 11.252 -3.773 -20.478 1.00 60.41 117 ALA A N 1
ATOM 944 C CA . ALA A 1 117 ? 11.145 -2.458 -19.856 1.00 60.41 117 ALA A CA 1
ATOM 945 C C . ALA A 1 117 ? 9.681 -2.100 -19.567 1.00 60.41 117 ALA A C 1
ATOM 947 O O . ALA A 1 117 ? 9.351 -1.688 -18.460 1.00 60.41 117 ALA A O 1
ATOM 948 N N . ARG A 1 118 ? 8.770 -2.310 -20.521 1.00 59.41 118 ARG A N 1
ATOM 949 C CA . ARG A 1 118 ? 7.341 -2.019 -20.350 1.00 59.41 118 ARG A CA 1
ATOM 950 C C . ARG A 1 118 ? 6.690 -2.897 -19.275 1.00 59.41 118 ARG A C 1
ATOM 952 O O . ARG A 1 118 ? 5.811 -2.411 -18.570 1.00 59.41 118 ARG A O 1
ATOM 959 N N . GLY A 1 119 ? 7.133 -4.145 -19.113 1.00 56.34 119 GLY A N 1
ATOM 960 C CA . GLY A 1 119 ? 6.715 -5.022 -18.014 1.00 56.34 119 GLY A CA 1
ATOM 961 C C . GLY A 1 119 ? 7.178 -4.533 -16.636 1.00 56.34 119 GLY A C 1
ATOM 962 O O . GLY A 1 119 ? 6.414 -4.607 -15.677 1.00 56.34 119 GLY A O 1
ATOM 963 N N . ILE A 1 120 ? 8.388 -3.972 -16.552 1.00 54.22 120 ILE A N 1
ATOM 964 C CA . ILE A 1 120 ? 8.959 -3.413 -15.315 1.00 54.22 120 ILE A CA 1
ATOM 965 C C . ILE A 1 120 ? 8.311 -2.063 -14.967 1.00 54.22 120 ILE A C 1
ATOM 967 O O . ILE A 1 120 ? 7.891 -1.850 -13.835 1.00 54.22 120 ILE A O 1
ATOM 971 N N . TYR A 1 121 ? 8.177 -1.156 -15.940 1.00 50.75 121 TYR A N 1
ATOM 972 C CA . TYR A 1 121 ? 7.707 0.220 -15.716 1.00 50.75 121 TYR A CA 1
ATOM 973 C C . TYR A 1 121 ? 6.197 0.351 -15.469 1.00 50.75 121 TYR A C 1
ATOM 975 O O . TYR A 1 121 ? 5.746 1.405 -15.018 1.00 50.75 121 TYR A O 1
ATOM 983 N N . ASN A 1 122 ? 5.404 -0.680 -15.771 1.00 48.09 122 ASN A N 1
ATOM 984 C CA . ASN A 1 122 ? 3.957 -0.654 -15.541 1.00 48.09 122 ASN A CA 1
ATOM 985 C C . ASN A 1 122 ? 3.556 -1.033 -14.112 1.00 48.09 122 ASN A C 1
ATOM 987 O O . ASN A 1 122 ? 2.377 -0.910 -13.768 1.00 48.09 122 ASN A O 1
ATOM 991 N N . HIS A 1 123 ? 4.503 -1.463 -13.278 1.00 44.56 123 HIS A N 1
ATOM 992 C CA . HIS A 1 123 ? 4.244 -1.686 -11.868 1.00 44.56 123 HIS A CA 1
ATOM 993 C C . HIS A 1 123 ? 4.857 -0.583 -11.023 1.00 44.56 123 HIS A C 1
ATOM 995 O O . HIS A 1 123 ? 5.990 -0.151 -11.194 1.00 44.56 123 HIS A O 1
ATOM 1001 N N . SER A 1 124 ? 4.004 -0.063 -10.159 1.00 45.16 124 SER A N 1
ATOM 1002 C CA . SER A 1 124 ? 4.300 1.034 -9.271 1.00 45.16 124 SER A CA 1
ATOM 1003 C C . SER A 1 124 ? 5.017 0.449 -8.060 1.00 45.16 124 SER A C 1
ATOM 1005 O O . SER A 1 124 ? 4.384 -0.294 -7.315 1.00 45.16 124 SER A O 1
ATOM 1007 N N . ASP A 1 125 ? 6.281 0.825 -7.824 1.00 44.12 125 ASP A N 1
ATOM 1008 C CA . ASP A 1 125 ? 7.041 0.500 -6.593 1.00 44.12 125 ASP A CA 1
ATOM 1009 C C . ASP A 1 125 ? 6.240 0.800 -5.299 1.00 44.12 125 ASP A C 1
ATOM 1011 O O . ASP A 1 125 ? 6.545 0.301 -4.219 1.00 44.12 125 ASP A O 1
ATOM 1015 N N . PHE A 1 126 ? 5.179 1.607 -5.409 1.00 45.28 126 PHE A N 1
ATOM 1016 C CA . PHE A 1 126 ? 4.286 2.012 -4.328 1.00 45.28 126 PHE A CA 1
ATOM 1017 C C . PHE A 1 126 ? 3.260 0.960 -3.871 1.00 45.28 126 PHE A C 1
ATOM 1019 O O . PHE A 1 126 ? 2.718 1.122 -2.781 1.00 45.28 126 PHE A O 1
ATOM 1026 N N . ASP A 1 127 ? 2.969 -0.102 -4.635 1.00 50.50 127 ASP A N 1
ATOM 1027 C CA . ASP A 1 127 ? 1.916 -1.063 -4.236 1.00 50.50 127 ASP A CA 1
ATOM 1028 C C . ASP A 1 127 ? 2.313 -1.890 -2.990 1.00 50.50 127 ASP A C 1
ATOM 1030 O O . ASP A 1 127 ? 1.450 -2.290 -2.208 1.00 50.50 127 ASP A O 1
ATOM 1034 N N . MET A 1 128 ? 3.616 -2.067 -2.738 1.00 51.28 128 MET A N 1
ATOM 1035 C CA . MET A 1 128 ? 4.147 -2.773 -1.564 1.00 51.28 128 MET A CA 1
ATOM 1036 C C . MET A 1 128 ? 4.080 -1.966 -0.259 1.00 51.28 128 MET A C 1
ATOM 1038 O O . MET A 1 128 ? 3.783 -2.522 0.799 1.00 51.28 128 MET A O 1
ATOM 1042 N N . ASN A 1 129 ? 4.347 -0.656 -0.317 1.00 61.16 129 ASN A N 1
ATOM 1043 C CA . ASN A 1 129 ? 4.463 0.183 0.884 1.00 61.16 129 ASN A CA 1
ATOM 1044 C C . ASN A 1 129 ? 3.114 0.313 1.619 1.00 61.16 129 ASN A C 1
ATOM 1046 O O . ASN A 1 129 ? 3.049 0.349 2.846 1.00 61.16 129 ASN A O 1
ATOM 1050 N N . ASN A 1 130 ? 2.010 0.277 0.868 1.00 66.81 130 ASN A N 1
ATOM 1051 C CA . ASN A 1 130 ? 0.655 0.386 1.411 1.00 66.81 130 ASN A CA 1
ATOM 1052 C C . ASN A 1 130 ? 0.298 -0.761 2.359 1.00 66.81 130 ASN A C 1
ATOM 1054 O O . ASN A 1 130 ? -0.433 -0.558 3.326 1.00 66.81 130 ASN A O 1
ATOM 1058 N N . GLN A 1 131 ? 0.809 -1.967 2.103 1.00 71.06 131 GLN A N 1
ATOM 1059 C CA . GLN A 1 131 ? 0.527 -3.117 2.956 1.00 71.06 131 GLN A CA 1
ATOM 1060 C C . GLN A 1 131 ? 1.281 -3.035 4.286 1.00 71.06 131 GLN A C 1
ATOM 1062 O O . GLN A 1 131 ? 0.707 -3.385 5.313 1.00 71.06 131 GLN A O 1
ATOM 1067 N N . GLU A 1 132 ? 2.517 -2.521 4.307 1.00 73.00 132 GLU A N 1
ATOM 1068 C CA . GLU A 1 132 ? 3.242 -2.247 5.561 1.00 73.00 132 GLU A CA 1
ATOM 1069 C C . GLU A 1 132 ? 2.521 -1.179 6.395 1.00 73.00 132 GLU A C 1
ATOM 1071 O O . GLU A 1 132 ? 2.310 -1.362 7.596 1.00 73.00 132 GLU A O 1
ATOM 1076 N N . ILE A 1 133 ? 2.077 -0.098 5.744 1.00 70.75 133 ILE A N 1
ATOM 1077 C CA . ILE A 1 133 ? 1.270 0.972 6.349 1.00 70.75 133 ILE A CA 1
ATOM 1078 C C . ILE A 1 133 ? -0.006 0.386 6.970 1.00 70.75 133 ILE A C 1
ATOM 1080 O O . ILE A 1 133 ? -0.327 0.646 8.133 1.00 70.75 133 ILE A O 1
ATOM 1084 N N . LEU A 1 134 ? -0.719 -0.452 6.218 1.00 75.81 134 LEU A N 1
ATOM 1085 C CA . LEU A 1 134 ? -1.958 -1.071 6.666 1.00 75.81 134 LEU A CA 1
ATOM 1086 C C . LEU A 1 134 ? -1.729 -2.043 7.839 1.00 75.81 134 LEU A C 1
ATOM 1088 O O . LEU A 1 134 ? -2.471 -1.985 8.822 1.00 75.81 134 LEU A O 1
ATOM 1092 N N . LYS A 1 135 ? -0.670 -2.870 7.797 1.00 80.12 135 LYS A N 1
ATOM 1093 C CA . LYS A 1 135 ? -0.256 -3.723 8.929 1.00 80.12 135 LYS A CA 1
ATOM 1094 C C . LYS A 1 135 ? 0.065 -2.895 10.166 1.00 80.12 135 LYS A C 1
ATOM 1096 O O . LYS A 1 135 ? -0.404 -3.233 11.247 1.00 80.12 135 LYS A O 1
ATOM 1101 N N . GLY A 1 136 ? 0.839 -1.819 10.012 1.00 74.25 136 GLY A N 1
ATOM 1102 C CA . GLY A 1 136 ? 1.201 -0.915 11.105 1.00 74.25 136 GLY A CA 1
ATOM 1103 C C . GLY A 1 136 ? -0.025 -0.305 11.775 1.00 74.25 136 GLY A C 1
ATOM 1104 O O . GLY A 1 136 ? -0.102 -0.240 13.001 1.00 74.25 136 GLY A O 1
ATOM 1105 N N . MET A 1 137 ? -1.027 0.060 10.979 1.00 73.69 137 MET A N 1
ATOM 1106 C CA . MET A 1 137 ? -2.271 0.601 11.504 1.00 73.69 137 MET A CA 1
ATOM 1107 C C . MET A 1 137 ? -3.102 -0.442 12.246 1.00 73.69 137 MET A C 1
ATOM 1109 O O . MET A 1 137 ? -3.555 -0.183 13.357 1.00 73.69 137 MET A O 1
ATOM 1113 N N . ILE A 1 138 ? -3.286 -1.629 11.674 1.00 79.69 138 ILE A N 1
ATOM 1114 C CA . ILE A 1 138 ? -4.045 -2.690 12.348 1.00 79.69 138 ILE A CA 1
ATOM 1115 C C . ILE A 1 138 ? -3.323 -3.138 13.609 1.00 79.69 138 ILE A C 1
ATOM 1117 O O . ILE A 1 138 ? -3.966 -3.406 14.614 1.00 79.69 138 ILE A O 1
ATOM 1121 N N . TYR A 1 139 ? -1.994 -3.151 13.588 1.00 81.44 139 TYR A N 1
ATOM 1122 C CA . TYR A 1 139 ? -1.192 -3.410 14.769 1.00 81.44 139 TYR A CA 1
ATOM 1123 C C . TYR A 1 139 ? -1.424 -2.367 15.872 1.00 81.44 139 TYR A C 1
ATOM 1125 O O . TYR A 1 139 ? -1.593 -2.749 17.027 1.00 81.44 139 TYR A O 1
ATOM 1133 N N . ALA A 1 140 ? -1.507 -1.074 15.540 1.00 73.56 140 ALA A N 1
ATOM 1134 C CA . ALA A 1 140 ? -1.880 -0.045 16.514 1.00 73.56 140 ALA A CA 1
ATOM 1135 C C . ALA A 1 140 ? -3.286 -0.300 17.093 1.00 73.56 140 ALA A C 1
ATOM 1137 O O . ALA A 1 140 ? -3.461 -0.319 18.308 1.00 73.56 140 ALA A O 1
ATOM 1138 N N . LEU A 1 141 ? -4.268 -0.629 16.245 1.00 74.69 141 LEU A N 1
ATOM 1139 C CA . LEU A 1 141 ? -5.619 -0.984 16.704 1.00 74.69 141 LEU A CA 1
ATOM 1140 C C . LEU A 1 141 ? -5.636 -2.230 17.592 1.00 74.69 141 LEU A C 1
ATOM 1142 O O . LEU A 1 141 ? -6.369 -2.285 18.573 1.00 74.69 141 LEU A O 1
ATOM 1146 N N . LEU A 1 142 ? -4.829 -3.232 17.255 1.00 78.06 142 LEU A N 1
ATOM 1147 C CA . LEU A 1 142 ? -4.664 -4.443 18.045 1.00 78.06 142 LEU A CA 1
ATOM 1148 C C . LEU A 1 142 ? -4.100 -4.137 19.436 1.00 78.06 142 LEU A C 1
ATOM 1150 O O . LEU A 1 142 ? -4.506 -4.781 20.404 1.00 78.06 142 LEU A O 1
ATOM 1154 N N . GLN A 1 143 ? -3.183 -3.171 19.547 1.00 76.00 143 GLN A N 1
ATOM 1155 C CA . GLN A 1 143 ? -2.645 -2.735 20.835 1.00 76.00 143 GLN A CA 1
ATOM 1156 C C . GLN A 1 143 ? -3.701 -2.036 21.696 1.00 76.00 143 GLN A C 1
ATOM 1158 O O . GLN A 1 143 ? -3.752 -2.308 22.895 1.00 76.00 143 GLN A O 1
ATOM 1163 N N . ASP A 1 144 ? -4.543 -1.200 21.088 1.00 71.12 144 ASP A N 1
ATOM 1164 C CA . ASP A 1 144 ? -5.504 -0.367 21.817 1.00 71.12 144 ASP A CA 1
ATOM 1165 C C . ASP A 1 144 ? -6.815 -1.101 22.152 1.00 71.12 144 ASP A C 1
ATOM 1167 O O . ASP A 1 144 ? -7.338 -0.972 23.257 1.00 71.12 144 ASP A O 1
ATOM 1171 N N . PHE A 1 145 ? -7.350 -1.894 21.218 1.00 74.12 145 PHE A N 1
ATOM 1172 C CA . PHE A 1 145 ? -8.669 -2.540 21.341 1.00 74.12 145 PHE A CA 1
ATOM 1173 C C . PHE A 1 145 ? -8.597 -4.048 21.603 1.00 74.12 145 PHE A C 1
ATOM 1175 O O . PHE A 1 145 ? -9.579 -4.654 22.035 1.00 74.12 145 PHE A O 1
ATOM 1182 N N . GLY A 1 146 ? -7.441 -4.668 21.364 1.00 76.69 146 GLY A N 1
ATOM 1183 C CA . GLY A 1 146 ? -7.233 -6.099 21.546 1.00 76.69 146 GLY A CA 1
ATOM 1184 C C . GLY A 1 146 ? -7.664 -6.968 20.348 1.00 76.69 146 GLY A C 1
ATOM 1185 O O . GLY A 1 146 ? -8.420 -6.541 19.476 1.00 76.69 146 GLY A O 1
ATOM 1186 N N . PRO A 1 147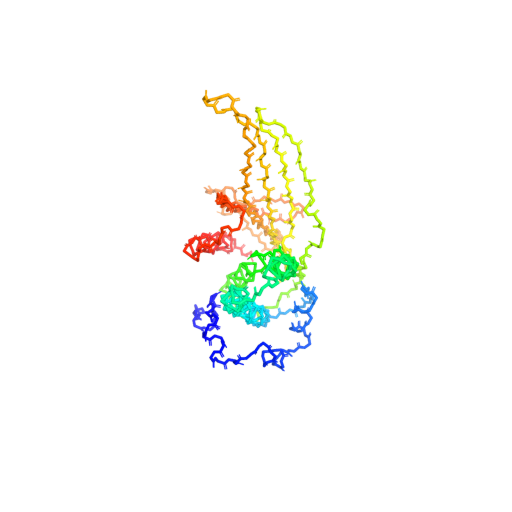 ? -7.198 -8.231 20.298 1.00 84.50 147 PRO A N 1
ATOM 1187 C CA . PRO A 1 147 ? -7.299 -9.095 19.114 1.00 84.50 147 PRO A CA 1
ATOM 1188 C C . PRO A 1 147 ? -8.724 -9.520 18.749 1.00 84.50 147 PRO A C 1
ATOM 1190 O O . PRO A 1 147 ? -9.075 -9.597 17.573 1.00 84.50 147 PRO A O 1
ATOM 1193 N N . LYS A 1 148 ? -9.571 -9.749 19.757 1.00 85.25 148 LYS A N 1
ATOM 1194 C CA . LYS A 1 148 ? -10.932 -10.278 19.572 1.00 85.25 148 LYS A CA 1
ATOM 1195 C C . LYS A 1 148 ? -11.950 -9.219 19.151 1.00 85.25 148 LYS A C 1
ATOM 1197 O O . LYS A 1 148 ? -13.098 -9.564 18.863 1.00 85.25 148 LYS A O 1
ATOM 1202 N N . HIS A 1 149 ? -11.571 -7.940 19.144 1.00 82.62 149 HIS A N 1
ATOM 1203 C CA . HIS A 1 149 ? -12.517 -6.871 18.858 1.00 82.62 149 HIS A CA 1
ATOM 1204 C C . HIS A 1 149 ? -12.931 -6.904 17.391 1.00 82.62 149 HIS A C 1
ATOM 1206 O O . HIS A 1 149 ? -12.084 -6.936 16.499 1.00 82.62 149 HIS A O 1
ATOM 1212 N N . LYS A 1 150 ? -14.243 -6.913 17.140 1.00 84.31 150 LYS A N 1
ATOM 1213 C CA . LYS A 1 150 ? -14.781 -6.954 15.779 1.00 84.31 150 LYS A CA 1
ATOM 1214 C C . LYS A 1 150 ? -14.936 -5.550 15.224 1.00 84.31 150 LYS A C 1
ATOM 1216 O O . LYS A 1 150 ? -15.568 -4.699 15.848 1.00 84.31 150 LYS A O 1
ATOM 1221 N N . VAL A 1 151 ? -14.441 -5.356 14.013 1.00 82.62 151 VAL A N 1
ATOM 1222 C CA . VAL A 1 151 ? -14.515 -4.102 13.276 1.00 82.62 151 VAL A CA 1
ATOM 1223 C C . VAL A 1 151 ? -15.237 -4.320 11.952 1.00 82.62 151 VAL A C 1
ATOM 1225 O O . VAL A 1 151 ? -15.004 -5.307 11.254 1.00 82.62 151 VAL A O 1
ATOM 1228 N N . ASN A 1 152 ? -16.158 -3.416 11.622 1.00 84.00 152 ASN A N 1
ATOM 1229 C CA . ASN A 1 152 ? -16.744 -3.366 10.282 1.00 84.00 152 ASN A CA 1
ATOM 1230 C C . ASN A 1 152 ? -15.759 -2.634 9.392 1.00 84.00 152 ASN A C 1
ATOM 1232 O O . ASN A 1 152 ? -15.419 -1.505 9.726 1.00 84.00 152 ASN A O 1
ATOM 1236 N N . ILE A 1 153 ? -15.310 -3.252 8.310 1.00 83.94 153 ILE A N 1
ATOM 1237 C CA . ILE A 1 153 ? -14.258 -2.745 7.438 1.00 83.94 153 ILE A CA 1
ATOM 1238 C C . ILE A 1 153 ? -14.804 -2.594 6.034 1.00 83.94 153 ILE A C 1
ATOM 1240 O O . ILE A 1 153 ? -15.491 -3.477 5.530 1.00 83.94 153 ILE A O 1
ATOM 1244 N N . ASN A 1 154 ? -14.425 -1.492 5.405 1.00 83.31 154 ASN A N 1
ATOM 1245 C CA . ASN A 1 154 ? -14.474 -1.318 3.968 1.00 83.31 154 ASN A CA 1
ATOM 1246 C C . ASN A 1 154 ? -13.088 -0.817 3.542 1.00 83.31 154 ASN A C 1
ATOM 1248 O O . ASN A 1 154 ? -12.699 0.313 3.863 1.00 83.31 154 ASN A O 1
ATOM 1252 N N . LEU A 1 155 ? -12.319 -1.712 2.928 1.00 81.19 155 LEU A N 1
ATOM 1253 C CA . LEU A 1 155 ? -10.973 -1.463 2.435 1.00 81.19 155 LEU A CA 1
ATOM 1254 C C . LEU A 1 155 ? -10.982 -1.606 0.917 1.00 81.19 155 LEU A C 1
ATOM 1256 O O . LEU A 1 155 ? -11.313 -2.663 0.381 1.00 81.19 155 LEU A O 1
ATOM 1260 N N . ASP A 1 156 ? -10.558 -0.543 0.248 1.00 77.62 156 ASP A N 1
ATOM 1261 C CA . ASP A 1 156 ? -10.305 -0.541 -1.186 1.00 77.62 156 ASP A CA 1
ATOM 1262 C C . ASP A 1 156 ? -8.830 -0.204 -1.415 1.00 77.62 156 ASP A C 1
ATOM 1264 O O . ASP A 1 156 ? -8.402 0.931 -1.187 1.00 77.62 156 ASP A O 1
ATOM 1268 N N . CYS A 1 157 ? -8.060 -1.215 -1.813 1.00 70.12 157 CYS A N 1
ATOM 1269 C CA . CYS A 1 157 ? -6.661 -1.142 -2.233 1.00 70.12 157 CYS A CA 1
ATOM 1270 C C . CYS A 1 157 ? -6.524 -1.289 -3.754 1.00 70.12 157 CYS A C 1
ATOM 1272 O O . CYS A 1 157 ? -5.424 -1.555 -4.244 1.00 70.12 157 CYS A O 1
ATOM 1274 N N . THR A 1 158 ? -7.617 -1.178 -4.518 1.00 65.88 158 THR A N 1
ATOM 1275 C CA . THR A 1 158 ? -7.550 -1.332 -5.972 1.00 65.88 158 THR A CA 1
ATOM 1276 C C . THR A 1 158 ? -6.605 -0.275 -6.522 1.00 65.88 158 THR A C 1
ATOM 1278 O O . THR A 1 158 ? -6.857 0.922 -6.339 1.00 65.88 158 THR A O 1
ATOM 1281 N N . PRO A 1 159 ? -5.533 -0.662 -7.234 1.00 54.44 159 PRO A N 1
ATOM 1282 C CA . PRO A 1 159 ? -4.703 0.320 -7.897 1.00 54.44 159 PRO A CA 1
ATOM 1283 C C . PRO A 1 159 ? -5.594 1.040 -8.906 1.00 54.44 159 PRO A C 1
ATOM 1285 O O . PRO A 1 159 ? -6.058 0.440 -9.875 1.00 54.44 159 PRO A O 1
ATOM 1288 N N . VAL A 1 160 ? -5.873 2.326 -8.663 1.00 51.88 160 VAL A N 1
ATOM 1289 C CA . VAL A 1 160 ? -6.676 3.139 -9.581 1.00 51.88 160 VAL A CA 1
ATOM 1290 C C . VAL A 1 160 ? -6.024 3.044 -10.961 1.00 51.88 160 VAL A C 1
ATOM 1292 O O . VAL A 1 160 ? -4.913 3.540 -11.160 1.00 51.88 160 VAL A O 1
ATOM 1295 N N . ARG A 1 161 ? -6.696 2.349 -11.891 1.00 43.50 161 ARG A N 1
ATOM 1296 C CA . ARG A 1 161 ? -6.202 2.069 -13.252 1.00 43.50 161 ARG A CA 1
ATOM 1297 C C . ARG A 1 161 ? -6.097 3.333 -14.106 1.00 43.50 161 ARG A C 1
ATOM 1299 O O . ARG A 1 161 ? -5.500 3.301 -15.181 1.00 43.50 161 ARG A O 1
ATOM 1306 N N . GLU A 1 162 ? -6.677 4.445 -13.656 1.00 44.50 162 GLU A N 1
ATOM 1307 C CA . GLU A 1 162 ? -6.625 5.702 -14.388 1.00 44.50 162 GLU A CA 1
ATOM 1308 C C . GLU A 1 162 ? -5.192 6.228 -14.478 1.00 44.50 162 GLU A C 1
ATOM 1310 O O . GLU A 1 162 ? -4.458 6.329 -13.489 1.00 44.50 162 GLU A O 1
ATOM 1315 N N . ARG A 1 163 ? -4.809 6.632 -15.696 1.00 52.56 163 ARG A N 1
ATOM 1316 C CA . ARG A 1 163 ? -3.649 7.490 -15.926 1.00 52.56 163 ARG A CA 1
ATOM 1317 C C . ARG A 1 163 ? -3.800 8.704 -15.017 1.00 52.56 163 ARG A C 1
ATOM 1319 O O . ARG A 1 163 ? -4.626 9.555 -15.311 1.00 52.56 163 ARG A O 1
ATOM 1326 N N . ARG A 1 164 ? -3.021 8.744 -13.930 1.00 58.84 164 ARG A N 1
ATOM 1327 C CA . ARG A 1 164 ? -2.688 9.921 -13.115 1.00 58.84 164 ARG A CA 1
ATOM 1328 C C . ARG A 1 164 ? -3.676 11.082 -13.321 1.00 58.84 164 ARG A C 1
ATOM 1330 O O . ARG A 1 164 ? -3.474 11.891 -14.228 1.00 58.84 164 ARG A O 1
ATOM 1337 N N . ARG A 1 165 ? -4.730 11.184 -12.504 1.00 67.62 165 ARG A N 1
ATOM 1338 C CA . ARG A 1 165 ? -5.674 12.305 -12.618 1.00 67.62 165 ARG A CA 1
ATOM 1339 C C . ARG A 1 165 ? -4.904 13.604 -12.400 1.00 67.62 165 ARG A C 1
ATOM 1341 O O . ARG A 1 165 ? -4.353 13.819 -11.318 1.00 67.62 165 ARG A O 1
ATOM 1348 N N . ILE A 1 166 ? -4.822 14.438 -13.437 1.00 75.75 166 ILE A N 1
ATOM 1349 C CA . ILE A 1 166 ? -4.248 15.779 -13.324 1.00 75.75 166 ILE A CA 1
ATOM 1350 C C . ILE A 1 166 ? -5.198 16.561 -12.427 1.00 75.75 166 ILE A C 1
ATOM 1352 O O . ILE A 1 166 ? -6.346 16.802 -12.791 1.00 75.75 166 ILE A O 1
ATOM 1356 N N . VAL A 1 167 ? -4.732 16.895 -11.229 1.00 84.12 167 VAL A N 1
ATOM 1357 C CA . VAL A 1 167 ? -5.507 17.695 -10.275 1.00 84.12 167 VAL A CA 1
ATOM 1358 C C . VAL A 1 167 ? -5.211 19.171 -10.461 1.00 84.12 167 VAL A C 1
ATOM 1360 O O . VAL A 1 167 ? -6.075 19.997 -10.200 1.00 84.12 167 VAL A O 1
ATOM 1363 N N . ASP A 1 168 ? -4.005 19.498 -10.922 1.00 85.19 168 ASP A N 1
ATOM 1364 C CA . ASP A 1 168 ? -3.606 20.881 -11.135 1.00 85.19 168 ASP A CA 1
ATOM 1365 C C . ASP A 1 168 ? -2.528 20.991 -12.222 1.00 85.19 168 ASP A C 1
ATOM 1367 O O . ASP A 1 168 ? -1.681 20.104 -12.389 1.00 85.19 168 ASP A O 1
ATOM 1371 N N . THR A 1 169 ? -2.558 22.087 -12.975 1.00 88.19 169 THR A N 1
ATOM 1372 C CA . THR A 1 169 ? -1.531 22.458 -13.952 1.00 88.19 169 THR A CA 1
ATOM 1373 C C . THR A 1 169 ? -1.321 23.961 -13.903 1.00 88.19 169 THR A C 1
ATOM 1375 O O . THR A 1 169 ? -2.232 24.733 -14.180 1.00 88.19 169 THR A O 1
ATOM 1378 N N . TYR A 1 170 ? -0.096 24.382 -13.598 1.00 90.69 170 TYR A N 1
ATOM 1379 C CA . TYR A 1 170 ? 0.243 25.798 -13.509 1.00 90.69 170 TYR A CA 1
ATOM 1380 C C . TYR A 1 170 ? 1.705 26.058 -13.859 1.00 90.69 170 TYR A C 1
ATOM 1382 O O . TYR A 1 170 ? 2.551 25.158 -13.894 1.00 90.69 170 TYR A O 1
ATOM 1390 N N . LYS A 1 171 ? 2.023 27.330 -14.096 1.00 89.75 171 LYS A N 1
ATOM 1391 C CA . LYS A 1 171 ? 3.382 27.797 -14.362 1.00 89.75 171 LYS A CA 1
ATOM 1392 C C . LYS A 1 171 ? 3.963 28.441 -13.102 1.00 89.75 171 LYS A C 1
ATOM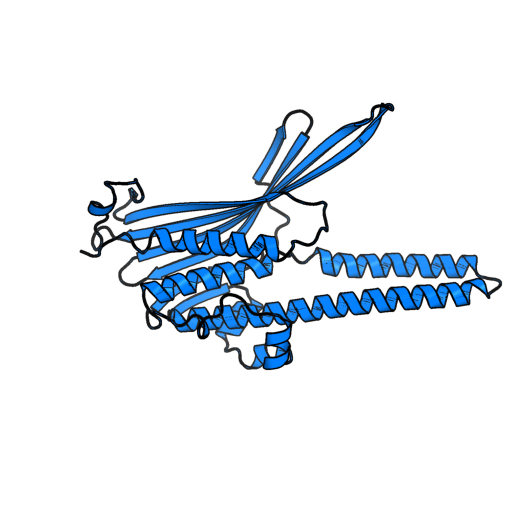 1394 O O . LYS A 1 171 ? 3.326 29.289 -12.488 1.00 89.75 171 LYS A O 1
ATOM 1399 N N . LYS A 1 172 ? 5.178 28.052 -12.704 1.00 88.81 172 LYS A N 1
ATOM 1400 C CA . LYS A 1 172 ? 5.928 28.681 -11.601 1.00 88.81 172 LYS A CA 1
ATOM 1401 C C . LYS A 1 172 ? 7.260 29.208 -12.133 1.00 88.81 172 LYS A C 1
ATOM 1403 O O . LYS A 1 172 ? 8.221 28.449 -12.276 1.00 88.81 172 LYS A O 1
ATOM 1408 N N . GLY A 1 173 ? 7.306 30.501 -12.456 1.00 89.00 173 GLY A N 1
ATOM 1409 C CA . GLY A 1 173 ? 8.437 31.113 -13.160 1.00 89.00 173 GLY A CA 1
ATOM 1410 C C . GLY A 1 173 ? 8.593 30.529 -14.569 1.00 89.00 173 GLY A C 1
ATOM 1411 O O . GLY A 1 173 ? 7.654 30.538 -15.359 1.00 89.00 173 GLY A O 1
ATOM 1412 N N . THR A 1 174 ? 9.761 29.963 -14.882 1.00 87.75 174 THR A N 1
ATOM 1413 C CA . THR A 1 174 ? 10.024 29.282 -16.167 1.00 87.75 174 THR A CA 1
ATOM 1414 C C . THR A 1 174 ? 9.610 27.808 -16.189 1.00 87.75 174 THR A C 1
ATOM 1416 O O . THR A 1 174 ? 9.802 27.134 -17.200 1.00 87.75 174 THR A O 1
ATOM 1419 N N . ARG A 1 175 ? 9.059 27.284 -15.085 1.00 87.75 175 ARG A N 1
ATOM 1420 C CA . ARG A 1 175 ? 8.711 25.864 -14.948 1.00 87.75 175 ARG A CA 1
ATOM 1421 C C . ARG A 1 175 ? 7.234 25.624 -15.213 1.00 87.75 175 ARG A C 1
ATOM 1423 O O . ARG A 1 175 ? 6.388 26.262 -14.591 1.00 87.75 175 ARG A O 1
ATOM 1430 N N . ASN A 1 176 ? 6.944 24.639 -16.051 1.00 88.06 176 ASN A N 1
ATOM 1431 C CA . ASN A 1 176 ? 5.614 24.065 -16.210 1.00 88.06 176 ASN A CA 1
ATOM 1432 C C . ASN A 1 176 ? 5.441 22.957 -15.174 1.00 88.06 176 ASN A C 1
ATOM 1434 O O . ASN A 1 176 ? 6.248 22.027 -15.134 1.00 88.06 176 ASN A O 1
ATOM 1438 N N . VAL A 1 177 ? 4.425 23.071 -14.324 1.00 86.62 177 VAL A N 1
ATOM 1439 C CA . VAL A 1 177 ? 4.158 22.140 -13.228 1.00 86.62 177 VAL A CA 1
ATOM 1440 C C . VAL A 1 177 ? 2.862 21.392 -13.510 1.00 86.62 177 VAL A C 1
ATOM 1442 O O . VAL A 1 177 ? 1.829 22.020 -13.721 1.00 86.62 177 VAL A O 1
ATOM 1445 N N . LYS A 1 178 ? 2.910 20.059 -13.466 1.00 85.06 178 LYS A N 1
ATOM 1446 C CA . LYS A 1 178 ? 1.730 19.188 -13.470 1.00 85.06 178 LYS A CA 1
ATOM 1447 C C . LYS A 1 178 ? 1.665 18.434 -12.152 1.00 85.06 178 LYS A C 1
ATOM 1449 O O . LYS A 1 178 ? 2.660 17.836 -11.736 1.00 85.06 178 LYS A O 1
ATOM 1454 N N . VAL A 1 179 ? 0.519 18.495 -11.484 1.00 82.69 179 VAL A N 1
ATOM 1455 C CA . VAL A 1 179 ? 0.264 17.765 -10.242 1.00 82.69 179 VAL A CA 1
ATOM 1456 C C . VAL A 1 179 ? -0.757 16.683 -10.524 1.00 82.69 179 VAL A C 1
ATOM 1458 O O . VAL A 1 179 ? -1.875 16.949 -10.965 1.00 82.69 179 VAL A O 1
ATOM 1461 N N . TYR A 1 180 ? -0.365 15.460 -10.226 1.00 80.25 180 TYR A N 1
ATOM 1462 C CA . TYR A 1 180 ? -1.201 14.287 -10.324 1.00 80.25 180 TYR A CA 1
ATOM 1463 C C . TYR A 1 180 ? -1.542 13.798 -8.927 1.00 80.25 180 TYR A C 1
ATOM 1465 O O . TYR A 1 180 ? -0.692 13.841 -8.038 1.00 80.25 180 TYR A O 1
ATOM 1473 N N . LYS A 1 181 ? -2.763 13.301 -8.752 1.00 79.06 181 LYS A N 1
ATOM 1474 C CA . LYS A 1 181 ? -3.191 12.631 -7.525 1.00 79.06 181 LYS A CA 1
ATOM 1475 C C . LYS A 1 181 ? -3.629 11.210 -7.847 1.00 79.06 181 LYS A C 1
ATOM 1477 O O . LYS A 1 181 ? -4.351 10.993 -8.819 1.00 79.06 181 LYS A O 1
ATOM 1482 N N . LYS A 1 182 ? -3.233 10.268 -7.000 1.00 72.00 182 LYS A N 1
ATOM 1483 C CA . LYS A 1 182 ? -3.733 8.896 -6.963 1.00 72.00 182 LYS A CA 1
ATOM 1484 C C . LYS A 1 182 ? -4.134 8.590 -5.522 1.00 72.00 182 LYS A C 1
ATOM 1486 O O . LYS A 1 182 ? -3.361 8.851 -4.612 1.00 72.00 182 LYS A O 1
ATOM 1491 N N . ILE A 1 183 ? -5.345 8.085 -5.315 1.00 74.75 183 ILE A N 1
ATOM 1492 C CA . ILE A 1 183 ? -5.738 7.533 -4.013 1.00 74.75 183 ILE A CA 1
ATOM 1493 C C . ILE A 1 183 ? -5.217 6.097 -4.00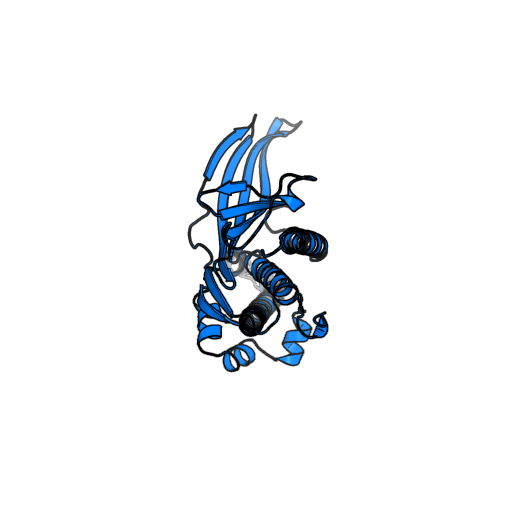3 1.00 74.75 183 ILE A C 1
ATOM 1495 O O . ILE A 1 183 ? -5.513 5.351 -4.936 1.00 74.75 183 ILE A O 1
ATOM 1499 N N . LEU A 1 184 ? -4.376 5.754 -3.030 1.00 69.50 184 LEU A N 1
ATOM 1500 C CA . LEU A 1 184 ? -3.724 4.445 -2.961 1.00 69.50 184 LEU A CA 1
ATOM 1501 C C . LEU A 1 184 ? -4.590 3.430 -2.233 1.00 69.50 184 LEU A C 1
ATOM 1503 O O . LEU A 1 184 ? -4.817 2.338 -2.744 1.00 69.50 184 LEU A O 1
ATOM 1507 N N . PHE A 1 185 ? -5.118 3.817 -1.078 1.00 71.62 185 PHE A N 1
ATOM 1508 C CA . PHE A 1 185 ? -6.155 3.050 -0.420 1.00 71.62 185 PHE A CA 1
ATOM 1509 C C . PHE A 1 185 ? -7.066 3.952 0.398 1.00 71.62 185 PHE A C 1
ATOM 1511 O O . PHE A 1 185 ? -6.701 5.053 0.824 1.00 71.62 185 PHE A O 1
ATOM 1518 N N . THR A 1 186 ? -8.275 3.458 0.620 1.00 76.38 186 THR A N 1
ATOM 1519 C CA . THR A 1 186 ? -9.189 4.008 1.613 1.00 76.38 186 THR A CA 1
ATOM 1520 C C . THR A 1 186 ? -9.595 2.886 2.538 1.00 76.38 186 THR A C 1
ATOM 1522 O O . THR A 1 186 ? -10.098 1.861 2.089 1.00 76.38 186 THR A O 1
ATOM 1525 N N . LEU A 1 187 ? -9.385 3.102 3.829 1.00 76.94 187 LEU A N 1
ATOM 1526 C CA . LEU A 1 187 ? -9.852 2.218 4.869 1.00 76.94 187 LEU A CA 1
ATOM 1527 C C . LEU A 1 187 ? -10.860 2.966 5.731 1.00 76.94 187 LEU A C 1
ATOM 1529 O O . LEU A 1 187 ? -10.560 3.988 6.351 1.00 76.94 187 LEU A O 1
ATOM 1533 N N . LYS A 1 188 ? -12.059 2.407 5.803 1.00 83.19 188 LYS A N 1
ATOM 1534 C CA . LYS A 1 188 ? -13.087 2.836 6.741 1.00 83.19 188 LYS A CA 1
ATOM 1535 C C . LYS A 1 188 ? -13.325 1.702 7.704 1.00 83.19 188 LYS A C 1
ATOM 1537 O O . LYS A 1 188 ? -13.568 0.581 7.259 1.00 83.19 188 LYS A O 1
ATOM 1542 N N . PHE A 1 189 ? -13.297 1.991 8.997 1.00 79.75 189 PHE A N 1
ATOM 1543 C CA . PHE A 1 189 ? -13.756 1.015 9.964 1.00 79.75 189 PHE A CA 1
ATOM 1544 C C . PHE A 1 189 ? -14.558 1.612 11.103 1.00 79.75 189 PHE A C 1
ATOM 1546 O O . PHE A 1 189 ? -14.418 2.782 11.445 1.00 79.75 189 PHE A O 1
ATOM 1553 N N . THR A 1 190 ? -15.440 0.793 11.668 1.00 81.62 190 THR A N 1
ATOM 1554 C CA . THR A 1 190 ? -16.216 1.144 12.860 1.00 81.62 190 THR A CA 1
ATOM 1555 C C . THR A 1 190 ? -15.853 0.200 13.996 1.00 81.62 190 THR A C 1
ATOM 1557 O O . THR A 1 190 ? -15.864 -1.019 13.811 1.00 81.62 190 THR A O 1
ATOM 1560 N N . ILE A 1 191 ? -15.528 0.775 15.152 1.00 76.19 191 ILE A N 1
ATOM 1561 C CA . ILE A 1 191 ? -15.138 0.080 16.378 1.00 76.19 191 ILE A CA 1
ATOM 1562 C C . ILE A 1 191 ? -16.234 0.274 17.425 1.00 76.19 191 ILE A C 1
ATOM 1564 O O . ILE A 1 191 ? -16.526 1.406 17.808 1.00 76.19 191 ILE A O 1
ATOM 1568 N N . GLY A 1 192 ? -16.789 -0.835 17.926 1.00 72.06 192 GLY A N 1
ATOM 1569 C CA . GLY A 1 192 ? -17.770 -0.814 19.017 1.00 72.06 192 GLY A CA 1
ATOM 1570 C C . GLY A 1 192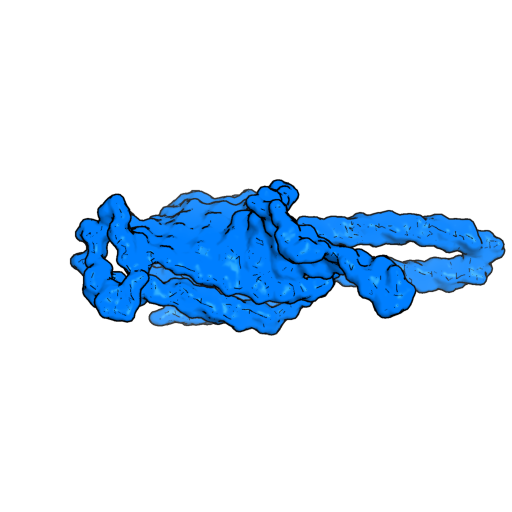 ? -19.011 0.027 18.698 1.00 72.06 192 GLY A C 1
ATOM 1571 O O . GLY A 1 192 ? -19.491 0.029 17.561 1.00 72.06 192 GLY A O 1
ATOM 1572 N N . ASP A 1 193 ? -19.495 0.752 19.706 1.00 65.25 193 ASP A N 1
ATOM 1573 C CA . ASP A 1 193 ? -20.730 1.540 19.677 1.00 65.25 193 ASP A CA 1
ATOM 1574 C C . ASP A 1 193 ? -20.489 2.906 19.009 1.00 65.25 193 ASP A C 1
ATOM 1576 O O . ASP A 1 193 ? -20.533 3.942 19.654 1.00 65.25 193 ASP A O 1
ATOM 1580 N N . HIS A 1 194 ? -20.213 2.924 17.700 1.00 71.56 194 HIS A N 1
ATOM 1581 C CA . HIS A 1 194 ? -20.196 4.136 16.852 1.00 71.56 194 HIS A CA 1
ATOM 1582 C C . HIS A 1 194 ? -18.876 4.920 16.716 1.00 71.56 194 HIS A C 1
ATOM 1584 O O . HIS A 1 194 ? -18.873 5.968 16.065 1.00 71.56 194 HIS A O 1
ATOM 1590 N N . THR A 1 195 ? -17.726 4.414 17.180 1.00 74.69 195 THR A N 1
ATOM 1591 C CA . THR A 1 195 ? -16.436 5.043 16.818 1.00 74.69 195 THR A CA 1
ATOM 1592 C C . THR A 1 195 ? -16.102 4.744 15.359 1.00 74.69 195 THR A C 1
ATOM 1594 O O . THR A 1 195 ? -15.850 3.593 15.004 1.00 74.69 195 THR A O 1
ATOM 1597 N N . LYS A 1 196 ? -16.079 5.767 14.501 1.00 83.31 196 LYS A N 1
ATOM 1598 C CA . LYS A 1 196 ? -15.754 5.627 13.074 1.00 83.31 196 LYS A CA 1
ATOM 1599 C C . LYS A 1 196 ? -14.348 6.135 12.815 1.00 83.31 196 LYS A C 1
ATOM 1601 O O . LYS A 1 196 ? -14.022 7.276 13.126 1.00 83.31 196 LYS A O 1
ATOM 1606 N N . VAL A 1 197 ? -13.535 5.321 12.169 1.00 76.50 197 VAL A N 1
ATOM 1607 C CA . VAL A 1 197 ? -12.194 5.695 11.740 1.00 76.50 197 VAL A CA 1
ATOM 1608 C C . VAL A 1 197 ? -12.125 5.660 10.225 1.00 76.50 197 VAL A C 1
ATOM 1610 O O . VAL A 1 197 ? -12.648 4.767 9.559 1.00 76.50 197 VAL A O 1
ATOM 1613 N N . PHE A 1 198 ? -11.480 6.679 9.687 1.00 81.62 198 PHE A N 1
ATOM 1614 C CA . PHE A 1 198 ? -11.239 6.878 8.279 1.00 81.62 198 PHE A CA 1
ATOM 1615 C C . PHE A 1 198 ? -9.747 7.119 8.079 1.00 81.62 198 PHE A C 1
ATOM 1617 O O . PHE A 1 198 ? -9.196 8.120 8.543 1.00 81.62 198 PHE A O 1
ATOM 1624 N N . LEU A 1 199 ? -9.104 6.210 7.362 1.00 75.56 199 LEU A N 1
ATOM 1625 C CA . LEU A 1 199 ? -7.737 6.354 6.902 1.00 75.56 199 LEU A CA 1
ATOM 1626 C C . LEU A 1 199 ? -7.748 6.391 5.376 1.00 75.56 199 LEU A C 1
ATOM 1628 O O . LEU A 1 199 ? -8.381 5.569 4.717 1.00 75.56 199 LEU A O 1
ATOM 1632 N N . GLN A 1 200 ? -7.040 7.356 4.813 1.00 81.00 200 GLN A N 1
ATOM 1633 C CA . GLN A 1 200 ? -6.877 7.486 3.376 1.00 81.00 200 GLN A CA 1
ATOM 1634 C C . GLN A 1 200 ? -5.437 7.853 3.079 1.00 81.00 200 GLN A C 1
ATOM 1636 O O . GLN A 1 200 ? -4.922 8.819 3.645 1.00 81.00 200 GLN A O 1
ATOM 1641 N N . ASP A 1 201 ? -4.825 7.124 2.158 1.00 74.88 201 ASP A N 1
ATOM 1642 C CA . ASP A 1 201 ? -3.515 7.473 1.634 1.00 74.88 201 ASP A CA 1
ATOM 1643 C C . ASP A 1 201 ? -3.643 8.072 0.233 1.00 74.88 201 ASP A C 1
ATOM 1645 O O . ASP A 1 201 ? -4.128 7.441 -0.713 1.00 74.88 201 ASP A O 1
ATOM 1649 N N . ASP A 1 202 ? -3.253 9.339 0.129 1.00 77.69 202 ASP A N 1
ATOM 1650 C CA . ASP A 1 202 ? -3.229 10.105 -1.103 1.00 77.69 202 ASP A CA 1
ATOM 1651 C C . ASP A 1 202 ? -1.786 10.256 -1.591 1.00 77.69 202 ASP A C 1
ATOM 1653 O O . ASP A 1 202 ? -0.997 11.002 -1.012 1.00 77.69 202 ASP A O 1
ATOM 1657 N N . HIS A 1 203 ? -1.481 9.679 -2.744 1.00 72.75 203 HIS A N 1
ATOM 1658 C CA . HIS A 1 203 ? -0.221 9.896 -3.436 1.00 72.75 203 HIS A CA 1
ATOM 1659 C C . HIS A 1 203 ? -0.320 11.085 -4.391 1.00 72.75 203 HIS A C 1
ATOM 1661 O O . HIS A 1 203 ? -1.198 11.146 -5.260 1.00 72.75 203 HIS A O 1
ATOM 1667 N N . PHE A 1 204 ? 0.621 12.017 -4.284 1.00 75.12 204 PHE A N 1
ATOM 1668 C CA . PHE A 1 204 ? 0.761 13.140 -5.198 1.00 75.12 204 PHE A CA 1
ATOM 1669 C C . PHE A 1 204 ? 2.087 13.063 -5.943 1.00 75.12 204 PHE A C 1
ATOM 1671 O O . PHE A 1 204 ? 3.158 13.114 -5.345 1.00 75.12 204 PHE A O 1
ATOM 1678 N N . LEU A 1 205 ? 2.021 13.058 -7.271 1.00 76.25 205 LEU A N 1
ATOM 1679 C CA . LEU A 1 205 ? 3.194 13.218 -8.118 1.00 76.25 205 LEU A CA 1
ATOM 1680 C C . LEU A 1 205 ? 3.201 14.626 -8.700 1.00 76.25 205 LEU A C 1
ATOM 1682 O O . LEU A 1 205 ? 2.249 15.057 -9.344 1.00 76.25 205 LEU A O 1
ATOM 1686 N N . ARG A 1 206 ? 4.306 15.339 -8.520 1.00 80.38 206 ARG A N 1
ATOM 1687 C CA . ARG A 1 206 ? 4.525 16.661 -9.093 1.00 80.38 206 ARG A CA 1
ATOM 1688 C C . ARG A 1 206 ? 5.648 16.603 -10.112 1.00 80.38 206 ARG A C 1
ATOM 1690 O O . ARG A 1 206 ? 6.813 16.489 -9.741 1.00 80.38 206 ARG A O 1
ATOM 1697 N N . GLU A 1 207 ? 5.307 16.772 -11.380 1.00 81.56 207 GLU A N 1
ATOM 1698 C CA . GLU A 1 207 ? 6.271 16.893 -12.472 1.00 81.56 207 GLU A CA 1
ATOM 1699 C C . GLU A 1 207 ? 6.515 18.366 -12.793 1.00 81.56 207 GLU A C 1
ATOM 1701 O O . GLU A 1 207 ? 5.582 19.158 -12.913 1.00 81.56 207 GLU A O 1
ATOM 1706 N N . GLN A 1 208 ? 7.782 18.745 -12.912 1.00 84.88 208 GLN A N 1
ATOM 1707 C CA . GLN A 1 208 ? 8.220 20.086 -13.274 1.00 84.88 208 GLN A CA 1
ATOM 1708 C C . GLN A 1 208 ? 9.108 19.988 -14.504 1.00 84.88 208 GLN A C 1
ATOM 1710 O O . GLN A 1 208 ? 10.151 19.346 -14.438 1.00 84.88 208 GLN A O 1
ATOM 1715 N N . ASN A 1 209 ? 8.747 20.670 -15.584 1.00 86.88 209 ASN A N 1
ATOM 1716 C CA . ASN A 1 209 ? 9.540 20.723 -16.809 1.00 86.88 209 ASN A CA 1
ATOM 1717 C C . ASN A 1 209 ? 9.936 22.168 -17.108 1.00 86.88 209 ASN A C 1
ATOM 1719 O O . ASN A 1 209 ? 9.112 23.076 -16.994 1.00 86.88 209 ASN A O 1
ATOM 1723 N N . TRP A 1 210 ? 11.192 22.396 -17.478 1.00 90.50 210 TRP A N 1
ATOM 1724 C CA . TRP A 1 210 ? 11.678 23.705 -17.906 1.00 90.50 210 TRP A CA 1
ATOM 1725 C C . TRP A 1 210 ? 12.842 23.572 -18.880 1.00 90.50 210 TRP A C 1
ATOM 1727 O O . TRP A 1 210 ? 13.590 22.597 -18.853 1.00 90.50 210 TRP A O 1
ATOM 1737 N N . THR A 1 211 ? 13.035 24.584 -19.715 1.00 89.19 211 THR A N 1
ATOM 1738 C CA . THR A 1 211 ? 14.212 24.678 -20.582 1.00 89.19 211 THR A CA 1
ATOM 1739 C C . THR A 1 211 ? 15.228 25.595 -19.917 1.00 89.19 211 THR A C 1
ATOM 1741 O O . THR A 1 211 ? 14.888 26.690 -19.470 1.00 89.19 211 THR A O 1
ATOM 1744 N N . LYS A 1 212 ? 16.483 25.152 -19.814 1.00 88.12 212 LYS A N 1
ATOM 1745 C CA . LYS A 1 212 ? 17.599 25.962 -19.311 1.00 88.12 212 LYS A CA 1
ATOM 1746 C C . LYS A 1 212 ? 18.624 26.149 -20.425 1.00 88.12 212 LYS A C 1
ATOM 1748 O O . LYS A 1 212 ? 19.033 25.170 -21.047 1.00 88.12 212 LYS A O 1
ATOM 1753 N N . ARG A 1 213 ? 19.067 27.387 -20.649 1.00 86.81 213 ARG A N 1
ATOM 1754 C CA . ARG A 1 213 ? 20.175 27.696 -21.563 1.00 86.81 213 ARG A CA 1
ATOM 1755 C C . ARG A 1 213 ? 21.512 27.470 -20.848 1.00 86.81 213 ARG A C 1
ATOM 1757 O O . ARG A 1 213 ? 21.646 27.836 -19.679 1.00 86.81 213 ARG A O 1
ATOM 1764 N N . SER A 1 214 ? 22.469 26.807 -21.494 1.00 82.12 214 SER A N 1
ATOM 1765 C CA . SER A 1 214 ? 23.841 26.680 -20.982 1.00 82.12 214 SER A CA 1
ATOM 1766 C C . SER A 1 214 ? 24.644 27.956 -21.233 1.00 82.12 214 SER A C 1
ATOM 1768 O O . SER A 1 214 ? 24.252 28.780 -22.056 1.00 82.12 214 SER A O 1
ATOM 1770 N N . ALA A 1 215 ? 25.798 28.085 -20.570 1.00 79.94 215 ALA A N 1
ATOM 1771 C CA . ALA A 1 215 ? 26.746 29.177 -20.816 1.00 79.94 215 ALA A CA 1
ATOM 1772 C C . ALA A 1 215 ? 27.186 29.254 -22.294 1.00 79.94 215 ALA A C 1
ATOM 1774 O O . ALA A 1 215 ? 27.369 30.334 -22.829 1.00 79.94 215 ALA A O 1
ATOM 1775 N N . SER A 1 216 ? 27.243 28.110 -22.984 1.00 85.19 216 SER A N 1
ATOM 1776 C CA . SER A 1 216 ? 27.510 28.002 -24.427 1.00 85.19 216 SER A CA 1
ATOM 1777 C C . SER A 1 216 ? 26.303 28.284 -25.341 1.00 85.19 216 SER A C 1
ATOM 1779 O O . SER A 1 216 ? 26.335 27.951 -26.521 1.00 85.19 216 SER A O 1
ATOM 1781 N N . GLY A 1 217 ? 25.190 28.803 -24.812 1.00 86.31 217 GLY A N 1
ATOM 1782 C CA . GLY A 1 217 ? 24.002 29.173 -25.593 1.00 86.31 217 GLY A CA 1
ATOM 1783 C C . GLY A 1 217 ? 23.059 28.023 -25.977 1.00 86.31 217 GLY A C 1
ATOM 1784 O O . GLY A 1 217 ? 21.940 28.297 -26.420 1.00 86.31 217 GLY A O 1
ATOM 1785 N N . LYS A 1 218 ? 23.444 26.755 -25.761 1.00 88.62 218 LYS A N 1
ATOM 1786 C CA . LYS A 1 218 ? 22.620 25.570 -26.070 1.00 88.62 218 LYS A CA 1
ATOM 1787 C C . LYS A 1 218 ? 21.433 25.440 -25.105 1.00 88.62 218 LYS A C 1
ATOM 1789 O O . LYS A 1 218 ? 21.591 25.519 -23.885 1.00 88.62 218 LYS A O 1
ATOM 1794 N N . SER A 1 219 ? 20.244 25.185 -25.643 1.00 86.69 219 SER A N 1
ATOM 1795 C CA . SER A 1 219 ? 19.034 24.912 -24.856 1.00 86.69 219 SER A CA 1
ATOM 1796 C C . SER A 1 219 ? 19.000 23.453 -24.406 1.00 86.69 219 SER A C 1
ATOM 1798 O O . SER A 1 219 ? 19.133 22.545 -25.222 1.00 86.69 219 SER A O 1
ATOM 1800 N N . LYS A 1 220 ? 18.809 23.211 -23.106 1.00 84.56 220 LYS A N 1
ATOM 1801 C CA . LYS A 1 220 ? 18.633 21.868 -22.538 1.00 84.56 220 LYS A CA 1
ATOM 1802 C C . LYS A 1 220 ? 17.287 21.773 -21.830 1.00 84.56 220 LYS A C 1
ATOM 1804 O O . LYS A 1 220 ? 17.007 22.562 -20.926 1.00 84.56 220 LYS A O 1
ATOM 1809 N N . ALA A 1 221 ? 16.482 20.784 -22.207 1.00 85.38 221 ALA A N 1
ATOM 1810 C CA . ALA A 1 221 ? 15.291 20.418 -21.454 1.00 85.38 221 ALA A CA 1
ATOM 1811 C C . ALA A 1 221 ? 15.698 19.819 -20.099 1.00 85.38 221 ALA A C 1
ATOM 1813 O O . ALA A 1 221 ? 16.651 19.043 -19.994 1.00 85.38 221 ALA A O 1
ATOM 1814 N N . LYS A 1 222 ? 14.996 20.219 -19.046 1.00 84.00 222 LYS A N 1
ATOM 1815 C CA . LYS A 1 222 ? 15.156 19.719 -17.686 1.00 84.00 222 LYS A CA 1
ATOM 1816 C C . LYS A 1 222 ? 13.791 19.313 -17.160 1.00 84.00 222 LYS A C 1
ATOM 1818 O O . LYS A 1 222 ? 12.816 20.043 -17.320 1.00 84.00 222 LYS A O 1
ATOM 1823 N N . SER A 1 223 ? 13.752 18.165 -16.504 1.00 81.06 223 SER A N 1
ATOM 1824 C CA . SER A 1 223 ? 12.594 17.680 -15.773 1.00 81.06 223 SER A CA 1
ATOM 1825 C C . SER A 1 223 ? 12.986 17.386 -14.327 1.00 81.06 223 SER A C 1
ATOM 1827 O O . SER A 1 223 ? 14.135 17.055 -14.025 1.00 81.06 223 SER A O 1
ATOM 1829 N N . LYS A 1 224 ? 12.038 17.564 -13.411 1.00 80.00 224 LYS A N 1
ATOM 1830 C CA . LYS A 1 224 ? 12.145 17.163 -12.009 1.00 80.00 224 LYS A CA 1
ATOM 1831 C C . LYS A 1 224 ? 10.802 16.614 -11.562 1.00 80.00 224 LYS A C 1
ATOM 1833 O O . LYS A 1 224 ? 9.791 17.302 -11.678 1.00 80.00 224 LYS A O 1
ATOM 1838 N N . SER A 1 225 ? 10.805 15.409 -11.020 1.00 72.19 225 SER A N 1
ATOM 1839 C CA . SER A 1 225 ? 9.654 14.796 -10.368 1.00 72.19 225 SER A CA 1
ATOM 1840 C C . SER A 1 225 ? 9.842 14.840 -8.856 1.00 72.19 225 SER A C 1
ATOM 1842 O O . SER A 1 225 ? 10.920 14.540 -8.355 1.00 72.19 225 SER A O 1
ATOM 1844 N N . ASN A 1 226 ? 8.795 15.213 -8.129 1.00 74.94 226 ASN A N 1
ATOM 1845 C CA . ASN A 1 226 ? 8.718 15.058 -6.681 1.00 74.94 226 ASN A CA 1
ATOM 1846 C C . ASN A 1 226 ? 7.483 14.228 -6.355 1.00 74.94 226 ASN A C 1
ATOM 1848 O O . ASN A 1 226 ? 6.410 14.518 -6.887 1.00 74.94 226 ASN A O 1
ATOM 1852 N N . THR A 1 227 ? 7.621 13.266 -5.457 1.00 70.31 227 THR A N 1
ATOM 1853 C CA . THR A 1 227 ? 6.503 12.496 -4.916 1.00 70.31 227 THR A CA 1
ATOM 1854 C C . THR A 1 227 ? 6.206 12.963 -3.500 1.00 70.31 227 THR A C 1
ATOM 1856 O O . THR A 1 227 ? 7.106 13.323 -2.737 1.00 70.31 227 THR A O 1
ATOM 1859 N N . VAL A 1 228 ? 4.922 13.047 -3.177 1.00 71.81 228 VAL A N 1
ATOM 1860 C CA . VAL A 1 228 ? 4.438 13.405 -1.849 1.00 71.81 228 VAL A CA 1
ATOM 1861 C C . VAL A 1 228 ? 3.326 12.446 -1.484 1.00 71.81 228 VAL A C 1
ATOM 1863 O O . VAL A 1 228 ? 2.248 12.512 -2.073 1.00 71.81 228 VAL A O 1
ATOM 1866 N N . ASP A 1 229 ? 3.578 11.622 -0.481 1.00 69.12 229 ASP A N 1
ATOM 1867 C CA . ASP A 1 229 ? 2.553 10.801 0.142 1.00 69.12 229 ASP A CA 1
ATOM 1868 C C . ASP A 1 229 ? 1.883 11.606 1.242 1.00 69.12 229 ASP A C 1
ATOM 1870 O O . ASP A 1 229 ? 2.521 12.277 2.067 1.00 69.12 229 ASP A O 1
ATOM 1874 N N . ARG A 1 230 ? 0.557 11.614 1.203 1.00 74.88 230 ARG A N 1
ATOM 1875 C CA . ARG A 1 230 ? -0.273 12.310 2.165 1.00 74.88 230 ARG A CA 1
ATOM 1876 C C . ARG A 1 230 ? -1.225 11.311 2.783 1.00 74.88 230 ARG A C 1
ATOM 1878 O O . ARG A 1 230 ? -2.302 11.042 2.259 1.00 74.88 230 ARG A O 1
ATOM 1885 N N . ILE A 1 231 ? -0.877 10.923 3.995 1.00 73.31 231 ILE A N 1
ATOM 1886 C CA . ILE A 1 231 ? -1.699 10.047 4.804 1.00 73.31 231 ILE A CA 1
ATOM 1887 C C . ILE A 1 231 ? -2.645 10.920 5.624 1.00 73.31 231 ILE A C 1
ATOM 1889 O O . ILE A 1 231 ? -2.234 11.773 6.419 1.00 73.31 231 ILE A O 1
ATOM 1893 N N . ILE A 1 232 ? -3.937 10.761 5.365 1.00 76.88 232 ILE A N 1
ATOM 1894 C CA . ILE A 1 232 ? -5.023 11.452 6.046 1.00 76.88 232 ILE A CA 1
ATOM 1895 C C . ILE A 1 232 ? -5.636 10.479 7.031 1.00 76.88 232 ILE A C 1
ATOM 1897 O O . ILE A 1 232 ? -6.216 9.469 6.643 1.00 76.88 232 ILE A O 1
ATOM 1901 N N . TYR A 1 233 ? -5.569 10.849 8.299 1.00 74.56 233 TYR A N 1
ATOM 1902 C CA . TYR A 1 233 ? -6.147 10.084 9.376 1.00 74.56 233 TYR A CA 1
ATOM 1903 C C . TYR A 1 233 ? -7.261 10.884 10.039 1.00 74.56 233 TYR A C 1
ATOM 1905 O O . TYR A 1 233 ? -7.073 12.050 10.398 1.00 74.56 233 TYR A O 1
ATOM 1913 N N . LYS A 1 234 ? -8.440 10.280 10.157 1.00 79.44 234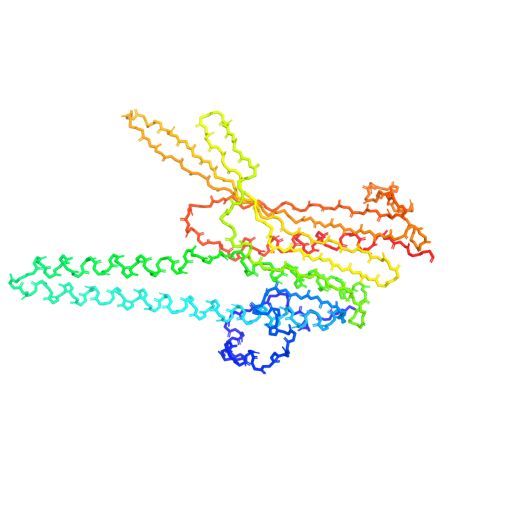 LYS A N 1
ATOM 1914 C CA . LYS A 1 234 ? -9.615 10.897 10.759 1.00 79.44 234 LYS A CA 1
ATOM 1915 C C . LYS A 1 234 ? -10.306 9.898 11.683 1.00 79.44 234 LYS A C 1
ATOM 1917 O O . LYS A 1 234 ? -10.692 8.824 11.238 1.00 79.44 234 LYS A O 1
ATOM 1922 N N . ILE A 1 235 ? -10.517 10.282 12.937 1.00 76.00 235 ILE A N 1
ATOM 1923 C CA . ILE A 1 235 ? -11.378 9.558 13.878 1.00 76.00 235 ILE A CA 1
ATOM 1924 C C . ILE A 1 235 ? -12.596 10.408 14.185 1.00 76.00 235 ILE A C 1
ATOM 1926 O O . ILE A 1 235 ? -12.487 11.622 14.342 1.00 76.00 235 ILE A O 1
ATOM 1930 N N . LEU A 1 236 ? -13.737 9.749 14.293 1.00 82.00 236 LEU A N 1
ATOM 1931 C CA . LEU A 1 236 ? -14.992 10.286 14.771 1.00 82.00 236 LEU A CA 1
ATOM 1932 C C . LEU A 1 236 ? -15.423 9.464 15.987 1.00 82.00 236 LEU A C 1
ATOM 1934 O O . LEU A 1 236 ? -15.692 8.268 15.856 1.00 82.00 236 LEU A O 1
ATOM 1938 N N . PHE A 1 237 ? -15.507 10.107 17.144 1.00 77.06 237 PHE A N 1
ATOM 1939 C CA . PHE A 1 237 ? -16.101 9.536 18.349 1.00 77.06 237 PHE A CA 1
ATOM 1940 C C . PHE A 1 237 ? -17.498 10.103 18.541 1.00 77.06 237 PHE A C 1
ATOM 1942 O O . PHE A 1 237 ? -17.714 11.286 18.306 1.00 77.06 237 PHE A O 1
ATOM 1949 N N . ASP A 1 238 ? -18.441 9.286 18.980 1.00 79.25 238 ASP A N 1
ATOM 1950 C CA . ASP A 1 238 ? -19.788 9.762 19.274 1.00 79.25 238 ASP A CA 1
ATOM 1951 C C . ASP A 1 238 ? -19.798 10.561 20.588 1.00 79.25 238 ASP A C 1
ATOM 1953 O O . ASP A 1 238 ? -19.371 10.071 21.637 1.00 79.25 238 ASP A O 1
ATOM 1957 N N . GLY A 1 239 ? -20.254 11.815 20.539 1.00 75.19 239 GLY A N 1
ATOM 1958 C CA . GLY A 1 239 ? -20.297 12.708 21.698 1.00 75.19 239 GLY A CA 1
ATOM 1959 C C . GLY A 1 239 ? -21.267 12.260 22.794 1.00 75.19 239 GLY A C 1
ATOM 1960 O O . GLY A 1 239 ? -21.135 12.706 23.941 1.00 75.19 239 GLY A O 1
ATOM 1961 N N . GLN A 1 240 ? -22.206 11.359 22.482 1.00 78.69 240 GLN A N 1
ATOM 1962 C CA . GLN A 1 240 ? -23.066 10.729 23.483 1.00 78.69 240 GLN A CA 1
ATOM 1963 C C . GLN A 1 240 ? -22.244 9.865 24.447 1.00 78.69 240 GLN A C 1
ATOM 1965 O O . GLN A 1 240 ? -22.436 9.949 25.658 1.00 78.69 240 GLN A O 1
ATOM 1970 N N . TYR A 1 241 ? -21.278 9.106 23.922 1.00 73.88 241 TYR A N 1
ATOM 1971 C CA . TYR A 1 241 ? -20.520 8.104 24.680 1.00 73.88 241 TYR A CA 1
ATOM 1972 C C . TYR A 1 241 ? -19.119 8.563 25.099 1.00 73.88 241 TYR A C 1
ATOM 1974 O O . TYR A 1 241 ? -18.522 7.976 26.002 1.00 73.88 241 TYR A O 1
ATOM 1982 N N . TYR A 1 242 ? -18.575 9.594 24.452 1.00 72.25 242 TYR A N 1
ATOM 1983 C CA . TYR A 1 242 ? -17.203 10.050 24.669 1.00 72.25 242 TYR A CA 1
ATOM 1984 C C . TYR A 1 242 ? -17.152 11.528 25.045 1.00 72.25 242 TYR A C 1
ATOM 1986 O O . TYR A 1 242 ? -17.896 12.357 24.511 1.00 72.25 242 TYR A O 1
ATOM 1994 N N . ASP A 1 243 ? -16.244 11.864 25.962 1.00 71.06 243 ASP A N 1
ATOM 1995 C CA . ASP A 1 243 ? -15.949 13.245 26.332 1.00 71.06 243 ASP A CA 1
ATOM 1996 C C . ASP A 1 243 ? -14.511 13.607 25.950 1.00 71.06 243 ASP A C 1
ATOM 1998 O O . ASP A 1 243 ? -13.544 13.041 26.465 1.00 71.06 243 ASP A O 1
ATOM 2002 N N . ALA A 1 244 ? -14.373 14.556 25.024 1.00 66.75 244 ALA A N 1
ATOM 2003 C CA . ALA A 1 244 ? -13.082 15.069 24.573 1.00 66.75 244 ALA A CA 1
ATOM 2004 C C . ALA A 1 244 ? -12.693 16.398 25.250 1.00 66.75 244 ALA A C 1
ATOM 2006 O O . ALA A 1 244 ? -11.622 16.938 24.963 1.00 66.75 244 ALA A O 1
ATOM 2007 N N . THR A 1 245 ? -13.534 16.945 26.139 1.00 63.88 245 THR A N 1
ATOM 2008 C CA . THR A 1 245 ? -13.325 18.278 26.737 1.00 63.88 245 THR A CA 1
ATOM 2009 C C . THR A 1 245 ? -12.115 18.335 27.673 1.00 63.88 245 THR A C 1
ATOM 2011 O O . THR A 1 245 ? -11.390 19.330 27.666 1.00 63.88 245 THR A O 1
ATOM 2014 N N . ALA A 1 246 ? -11.817 17.253 28.401 1.00 51.84 246 ALA A N 1
ATOM 2015 C CA . ALA A 1 246 ? -10.663 17.174 29.305 1.00 51.84 246 ALA A CA 1
ATOM 2016 C C . ALA A 1 246 ? -9.306 17.190 28.570 1.00 51.84 246 ALA A C 1
ATOM 2018 O O . ALA A 1 246 ? -8.300 17.641 29.116 1.00 51.84 246 ALA A O 1
ATOM 2019 N N . THR A 1 247 ? -9.272 16.727 27.320 1.00 51.38 247 THR A N 1
ATOM 2020 C CA . THR A 1 247 ? -8.047 16.646 26.508 1.00 51.38 247 THR A CA 1
ATOM 2021 C C . THR A 1 247 ? -7.834 17.896 25.644 1.00 51.38 247 THR A C 1
ATOM 2023 O O . THR A 1 247 ? -6.718 18.178 25.206 1.00 51.38 247 THR A O 1
ATOM 2026 N N . ALA A 1 248 ? -8.889 18.688 25.428 1.00 48.50 248 ALA A N 1
ATOM 2027 C CA . ALA A 1 248 ? -8.867 19.899 24.608 1.00 48.50 248 ALA A CA 1
ATOM 2028 C C . ALA A 1 248 ? -8.017 21.044 25.199 1.00 48.50 248 ALA A C 1
ATOM 2030 O O . ALA A 1 248 ? -7.605 21.938 24.466 1.00 48.50 248 ALA A O 1
ATOM 2031 N N . GLN A 1 249 ? -7.703 21.016 26.499 1.00 45.19 249 GLN A N 1
ATOM 2032 C CA . GLN A 1 249 ? -7.057 22.141 27.190 1.00 45.19 249 GLN A CA 1
ATOM 2033 C C . GLN A 1 249 ? -5.560 22.335 26.902 1.00 45.19 249 GLN A C 1
ATOM 2035 O O . GLN A 1 249 ? -5.027 23.380 27.269 1.00 45.19 249 GLN A O 1
ATOM 2040 N N . LYS A 1 250 ? -4.860 21.389 26.256 1.00 45.56 250 LYS A N 1
ATOM 2041 C CA . LYS A 1 250 ? -3.415 21.555 25.992 1.00 45.56 250 LYS A CA 1
ATOM 2042 C C . LYS A 1 250 ? -2.990 21.637 24.535 1.00 45.56 250 LYS A C 1
ATOM 2044 O O . LYS A 1 250 ? -1.925 22.189 24.311 1.00 45.56 250 LYS A O 1
ATOM 2049 N N . ASN A 1 251 ? -3.776 21.149 23.574 1.00 48.28 251 ASN A N 1
ATOM 2050 C CA . ASN A 1 251 ? -3.560 21.322 22.130 1.00 48.28 251 ASN A CA 1
ATOM 2051 C C . ASN A 1 251 ? -4.836 20.867 21.394 1.00 48.28 251 ASN A C 1
ATOM 2053 O O . ASN A 1 251 ? -5.240 19.718 21.531 1.00 48.28 251 ASN A O 1
ATOM 2057 N N . ASN A 1 252 ? -5.494 21.758 20.648 1.00 53.47 252 ASN A N 1
ATOM 2058 C CA . ASN A 1 252 ? -6.791 21.531 19.987 1.00 53.47 252 ASN A CA 1
ATOM 2059 C C . ASN A 1 252 ? -6.789 20.339 19.002 1.00 53.47 252 ASN A C 1
ATOM 2061 O O . ASN A 1 252 ? -6.552 20.518 17.807 1.00 53.47 252 ASN A O 1
ATOM 2065 N N . PHE A 1 253 ? -7.082 19.126 19.482 1.00 68.06 253 PHE A N 1
ATOM 2066 C CA . PHE A 1 253 ? -7.073 17.907 18.664 1.00 68.06 253 PHE A CA 1
ATOM 2067 C C . PHE A 1 253 ? -8.455 17.429 18.208 1.00 68.06 253 PHE A C 1
ATOM 2069 O O . PHE A 1 253 ? -8.523 16.701 17.219 1.00 68.06 253 PHE A O 1
ATOM 2076 N N . PHE A 1 254 ? -9.541 17.832 18.869 1.00 67.75 254 PHE A N 1
ATOM 2077 C CA . PHE A 1 254 ? -10.890 17.349 18.572 1.00 67.75 254 PHE A CA 1
ATOM 2078 C C . PHE A 1 254 ? -11.850 18.509 18.299 1.00 67.75 254 PHE A C 1
ATOM 2080 O O . PHE A 1 254 ? -11.872 19.498 19.024 1.00 67.75 254 PHE A O 1
ATOM 2087 N N . THR A 1 255 ? -12.655 18.380 17.247 1.00 77.88 255 THR A N 1
ATOM 2088 C CA . THR A 1 255 ? -13.704 19.338 16.871 1.00 77.88 255 THR A CA 1
ATOM 2089 C C . THR A 1 255 ? -15.054 18.638 16.885 1.00 77.88 255 THR A C 1
ATOM 2091 O O . THR A 1 255 ? -15.202 17.617 16.222 1.00 77.88 255 THR A O 1
ATOM 2094 N N . LEU A 1 256 ? -16.037 19.156 17.624 1.00 77.62 256 LEU A N 1
ATOM 2095 C CA . LEU A 1 256 ? -17.388 18.594 17.622 1.00 77.62 256 LEU A CA 1
ATOM 2096 C C . LEU A 1 256 ? -18.107 18.998 16.328 1.00 77.62 256 LEU A C 1
ATOM 2098 O O . LEU A 1 256 ? -18.260 20.187 16.045 1.00 77.62 256 LEU A O 1
ATOM 2102 N N . LYS A 1 257 ? -18.538 18.018 15.535 1.00 79.56 257 LYS A N 1
ATOM 2103 C CA . LYS A 1 257 ? -19.324 18.216 14.312 1.00 79.56 257 LYS A CA 1
ATOM 2104 C C . LYS A 1 257 ? -20.438 17.191 14.261 1.00 79.56 257 LYS A C 1
ATOM 2106 O O . LYS A 1 257 ? -20.165 16.003 14.377 1.00 79.56 257 LYS A O 1
ATOM 2111 N N . GLU A 1 258 ? -21.673 17.654 14.076 1.00 82.31 258 GLU A N 1
ATOM 2112 C CA . GLU A 1 258 ? -22.841 16.773 13.909 1.00 82.31 258 GLU A CA 1
ATOM 2113 C C . GLU A 1 258 ? -22.978 15.740 15.050 1.00 82.31 258 GLU A C 1
ATOM 2115 O O . GLU A 1 258 ? -23.281 14.576 14.820 1.00 82.31 258 GLU A O 1
ATOM 2120 N N . GLY A 1 259 ? -22.684 16.144 16.293 1.00 77.81 259 GLY A N 1
ATOM 2121 C CA . GLY A 1 259 ? -22.720 15.251 17.460 1.00 77.81 259 GLY A CA 1
ATOM 2122 C C . GLY A 1 259 ? -21.516 14.308 17.606 1.00 77.81 259 GLY A C 1
ATOM 2123 O O . GLY A 1 259 ? -21.447 13.575 18.586 1.00 77.81 259 GLY A O 1
ATOM 2124 N N . MET A 1 260 ? -20.537 14.357 16.696 1.00 81.12 260 MET A N 1
ATOM 2125 C CA . MET A 1 260 ? -19.328 13.529 16.724 1.00 81.12 260 MET A CA 1
ATOM 2126 C C . MET A 1 260 ? -18.080 14.373 17.013 1.00 81.12 260 MET A C 1
ATOM 2128 O O . MET A 1 260 ? -17.832 15.390 16.363 1.00 81.12 260 MET A O 1
ATOM 2132 N N . TRP A 1 261 ? -17.239 13.938 17.945 1.00 79.38 261 TRP A N 1
ATOM 2133 C CA . TRP A 1 261 ? -15.898 14.483 18.133 1.00 79.38 261 TRP A CA 1
ATOM 2134 C C . TRP A 1 261 ? -14.977 14.010 17.003 1.00 79.38 261 TRP A C 1
ATOM 2136 O O . TRP A 1 261 ? -14.603 12.841 16.931 1.00 79.38 261 TRP A O 1
ATOM 2146 N N . GLU A 1 262 ? -14.596 14.926 16.113 1.00 82.06 262 GLU A N 1
ATOM 2147 C CA . GLU A 1 262 ? -13.678 14.688 15.000 1.00 82.06 262 GLU A CA 1
ATOM 2148 C C . GLU A 1 262 ? -12.242 15.055 15.375 1.00 82.06 262 GLU A C 1
ATOM 2150 O O . GLU A 1 262 ? -11.944 16.229 15.596 1.00 82.06 262 GLU A O 1
ATOM 2155 N N . HIS A 1 263 ? -11.336 14.079 15.320 1.00 77.94 263 HIS A N 1
ATOM 2156 C CA . HIS A 1 263 ? -9.898 14.321 15.236 1.00 77.94 263 HIS A CA 1
ATOM 2157 C C . HIS A 1 263 ? -9.408 14.057 13.825 1.00 77.94 263 HIS A C 1
ATOM 2159 O O . HIS A 1 263 ? -9.670 13.000 13.253 1.00 77.94 263 HIS A O 1
ATOM 2165 N N . LYS A 1 264 ? -8.662 15.010 13.266 1.00 78.38 264 LYS A N 1
ATOM 2166 C CA . LYS A 1 264 ? -8.109 14.902 11.920 1.00 78.38 264 LYS A CA 1
ATOM 2167 C C . LYS A 1 264 ? -6.642 15.275 11.924 1.00 78.38 264 LYS A C 1
ATOM 2169 O O . LYS A 1 264 ? -6.297 16.433 12.140 1.00 78.38 264 LYS A O 1
ATOM 2174 N N . ASN A 1 265 ? -5.801 14.316 11.567 1.00 74.75 265 ASN A N 1
ATOM 2175 C CA . ASN A 1 265 ? -4.372 14.519 11.424 1.00 74.75 265 ASN A CA 1
ATOM 2176 C C . ASN A 1 265 ? -3.922 14.221 9.986 1.00 74.75 265 ASN A C 1
ATOM 2178 O O . ASN A 1 265 ? -4.589 13.510 9.226 1.00 74.75 265 ASN A O 1
ATOM 2182 N N . LYS A 1 266 ? -2.815 14.832 9.566 1.00 78.62 266 LYS A N 1
ATOM 2183 C CA . LYS A 1 266 ? -2.264 14.672 8.215 1.00 78.62 266 LYS A CA 1
ATOM 2184 C C . LYS A 1 266 ? -0.754 14.526 8.298 1.00 78.62 266 LYS A C 1
ATOM 2186 O O . LYS A 1 266 ? -0.074 15.488 8.648 1.00 78.62 266 LYS A O 1
ATOM 2191 N N . LEU A 1 267 ? -0.238 13.376 7.883 1.00 73.31 267 LEU A N 1
ATOM 2192 C CA . LEU A 1 267 ? 1.191 13.180 7.685 1.00 73.31 267 LEU A CA 1
ATOM 2193 C C . LEU A 1 267 ? 1.530 13.463 6.220 1.00 73.31 267 LEU A C 1
ATOM 2195 O O . LEU A 1 267 ? 0.822 13.026 5.314 1.00 73.31 267 LEU A O 1
ATOM 2199 N N . LYS A 1 268 ? 2.594 14.233 5.986 1.00 73.75 268 LYS A N 1
ATOM 2200 C CA . LYS A 1 268 ? 3.150 14.461 4.648 1.00 73.75 268 LYS A CA 1
ATOM 2201 C C . LYS A 1 268 ? 4.553 13.881 4.610 1.00 73.75 268 LYS A C 1
ATOM 2203 O O . LYS A 1 268 ? 5.433 14.394 5.297 1.00 73.75 268 LYS A O 1
ATOM 2208 N N . ILE A 1 269 ? 4.752 12.868 3.783 1.00 68.25 269 ILE A N 1
ATOM 2209 C CA . ILE A 1 269 ? 6.058 12.276 3.517 1.00 68.25 269 ILE A CA 1
ATOM 2210 C C . ILE A 1 269 ? 6.478 12.774 2.136 1.00 68.25 269 ILE A C 1
ATOM 2212 O O . ILE A 1 269 ? 5.754 12.613 1.156 1.00 68.25 269 ILE A O 1
ATOM 2216 N N . GLN A 1 270 ? 7.589 13.506 2.070 1.00 68.12 270 GLN A N 1
ATOM 2217 C CA . GLN A 1 270 ? 8.102 14.048 0.814 1.00 68.12 270 GLN A CA 1
ATOM 2218 C C . GLN A 1 270 ? 9.389 13.334 0.454 1.00 68.12 270 GLN A C 1
ATOM 2220 O O . GLN A 1 270 ? 10.418 13.557 1.090 1.00 68.12 270 GLN A O 1
ATOM 2225 N N . THR A 1 271 ? 9.348 12.563 -0.623 1.00 62.44 271 THR A N 1
ATOM 2226 C CA . THR A 1 271 ? 10.549 11.972 -1.198 1.00 62.44 271 THR A CA 1
ATOM 2227 C C . THR A 1 271 ? 11.000 12.875 -2.342 1.00 62.44 271 THR A C 1
ATOM 2229 O O . THR A 1 271 ? 10.305 13.074 -3.345 1.00 62.44 271 THR A O 1
ATOM 2232 N N . ALA A 1 272 ? 12.166 13.504 -2.184 1.00 56.78 272 ALA A N 1
ATOM 2233 C CA . ALA A 1 272 ? 12.772 14.249 -3.278 1.00 56.78 272 ALA A CA 1
ATOM 2234 C C . ALA A 1 272 ? 13.156 13.249 -4.374 1.00 56.78 272 ALA A C 1
ATOM 2236 O O . ALA A 1 272 ? 14.010 12.391 -4.161 1.00 56.78 272 ALA A O 1
ATOM 2237 N N . GLY A 1 273 ? 12.518 13.344 -5.542 1.00 50.91 273 GLY A N 1
ATOM 2238 C CA . GLY A 1 273 ? 12.781 12.409 -6.627 1.00 50.91 273 GLY A CA 1
ATOM 2239 C C . GLY A 1 273 ? 14.240 12.482 -7.069 1.00 50.91 273 GLY A C 1
ATOM 2240 O O . GLY A 1 273 ? 14.737 13.546 -7.456 1.00 50.91 273 GLY A O 1
ATOM 2241 N N . LYS A 1 274 ? 14.913 11.330 -7.037 1.00 48.69 274 LYS A N 1
ATOM 2242 C CA . LYS A 1 274 ? 16.035 11.047 -7.937 1.00 48.69 274 LYS A CA 1
ATOM 2243 C C . LYS A 1 274 ? 15.475 10.879 -9.362 1.00 48.69 274 LYS A C 1
ATOM 2245 O O . LYS A 1 274 ? 14.260 10.859 -9.562 1.00 48.69 274 LYS A O 1
ATOM 2250 N N . ALA A 1 275 ? 16.353 10.854 -10.365 1.00 46.41 275 ALA A N 1
ATOM 2251 C CA . ALA A 1 275 ? 15.959 10.741 -11.772 1.00 46.41 275 ALA A CA 1
ATOM 2252 C C . ALA A 1 275 ? 14.964 9.577 -12.008 1.00 46.41 275 ALA A C 1
ATOM 2254 O O . ALA A 1 275 ? 15.008 8.595 -11.263 1.00 46.41 275 ALA A O 1
ATOM 2255 N N . PRO A 1 276 ? 14.085 9.657 -13.029 1.00 39.19 276 PRO A N 1
ATOM 2256 C CA . PRO A 1 276 ? 13.182 8.559 -13.377 1.00 39.19 276 PRO A CA 1
ATOM 2257 C C . PRO A 1 276 ? 13.961 7.236 -13.496 1.00 39.19 276 PRO A C 1
ATOM 2259 O O . PRO A 1 276 ? 14.897 7.160 -14.288 1.00 39.19 276 PRO A O 1
ATOM 2262 N N . GLY A 1 277 ? 13.612 6.226 -12.690 1.00 43.66 277 GLY A N 1
ATOM 2263 C CA . GLY A 1 277 ? 14.289 4.917 -12.657 1.00 43.66 277 GLY A CA 1
ATOM 2264 C C . GLY A 1 277 ? 15.331 4.715 -11.547 1.00 43.66 277 GLY A C 1
ATOM 2265 O O . GLY A 1 277 ? 15.924 3.643 -11.461 1.00 43.66 277 GLY A O 1
ATOM 2266 N N . ALA A 1 278 ? 15.568 5.700 -10.678 1.00 42.12 278 ALA A N 1
ATOM 2267 C CA . ALA A 1 278 ? 16.389 5.491 -9.488 1.00 42.12 278 ALA A CA 1
ATOM 2268 C C . ALA A 1 278 ? 15.623 4.664 -8.439 1.00 42.12 278 ALA A C 1
ATOM 2270 O O . ALA A 1 278 ? 14.581 5.106 -7.956 1.00 42.12 278 ALA A O 1
ATOM 2271 N N . LYS A 1 279 ? 16.156 3.489 -8.072 1.00 42.78 279 LYS A N 1
ATOM 2272 C CA . LYS A 1 279 ? 15.594 2.635 -7.013 1.00 42.78 279 LYS A CA 1
ATOM 2273 C C . LYS A 1 279 ? 15.504 3.405 -5.690 1.00 42.78 279 LYS A C 1
ATOM 2275 O O . LYS A 1 279 ? 16.485 4.027 -5.270 1.00 42.78 279 LYS A O 1
ATOM 2280 N N . VAL A 1 280 ? 14.344 3.341 -5.038 1.00 45.47 280 VAL A N 1
ATOM 2281 C CA . VAL A 1 280 ? 14.171 3.792 -3.650 1.00 45.47 280 VAL A CA 1
ATOM 2282 C C . VAL A 1 280 ? 14.965 2.845 -2.750 1.00 45.47 280 VAL A C 1
ATOM 2284 O O . VAL A 1 280 ? 14.827 1.627 -2.844 1.00 45.47 280 VAL A O 1
ATOM 2287 N N . THR A 1 281 ? 15.851 3.389 -1.920 1.00 36.97 281 THR A N 1
ATOM 2288 C CA . THR A 1 281 ? 16.701 2.596 -1.027 1.00 36.97 281 THR A CA 1
ATOM 2289 C C . THR A 1 281 ? 15.945 2.225 0.259 1.00 36.97 281 THR A C 1
ATOM 2291 O O . THR A 1 281 ? 15.320 3.102 0.853 1.00 36.97 281 THR A O 1
ATOM 2294 N N . PRO A 1 282 ? 16.023 0.974 0.760 1.00 36.81 282 PRO A N 1
ATOM 2295 C CA . PRO A 1 282 ? 15.305 0.529 1.969 1.00 36.81 282 PRO A CA 1
ATOM 2296 C C . PRO A 1 282 ? 15.610 1.325 3.253 1.00 36.81 282 PRO A C 1
ATOM 2298 O O . PRO A 1 282 ? 14.835 1.294 4.209 1.00 36.81 282 PRO A O 1
ATOM 2301 N N . SER A 1 283 ? 16.739 2.040 3.301 1.00 33.59 283 SER A N 1
ATOM 2302 C CA . SER A 1 283 ? 17.096 2.924 4.417 1.00 33.59 283 SER A CA 1
ATOM 2303 C C . SER A 1 283 ? 16.182 4.145 4.525 1.00 33.59 283 SER A C 1
ATOM 2305 O O . SER A 1 283 ? 15.932 4.612 5.634 1.00 33.59 283 SER A O 1
ATOM 2307 N N . ASP A 1 284 ? 15.660 4.634 3.396 1.00 50.66 284 ASP A N 1
ATOM 2308 C CA . ASP A 1 284 ? 14.770 5.797 3.360 1.00 50.66 284 ASP A CA 1
ATOM 2309 C C . ASP A 1 284 ? 13.385 5.436 3.930 1.00 50.66 284 ASP A C 1
ATOM 2311 O O . ASP A 1 284 ? 12.768 6.241 4.624 1.00 50.66 284 ASP A O 1
ATOM 2315 N N . THR A 1 285 ? 12.941 4.184 3.758 1.00 53.00 285 THR A N 1
ATOM 2316 C CA . THR A 1 285 ? 11.603 3.735 4.180 1.00 53.00 285 THR A CA 1
ATOM 2317 C C . THR A 1 285 ? 11.501 3.396 5.669 1.00 53.00 285 THR A C 1
ATOM 2319 O O . THR A 1 285 ? 10.414 3.482 6.232 1.00 53.00 285 THR A O 1
ATOM 2322 N N . LYS A 1 286 ? 12.596 3.012 6.349 1.00 54.06 286 LYS A N 1
ATOM 2323 C CA . LYS A 1 286 ? 12.546 2.654 7.785 1.00 54.06 286 LYS A CA 1
ATOM 2324 C C . LYS A 1 286 ? 12.211 3.866 8.663 1.00 54.06 286 LYS A C 1
ATOM 2326 O O . LYS A 1 286 ? 11.309 3.797 9.490 1.00 54.06 286 LYS A O 1
ATOM 2331 N N . GLY A 1 287 ? 12.888 4.994 8.435 1.00 61.84 287 GLY A N 1
ATOM 2332 C CA . GLY A 1 287 ? 12.608 6.236 9.163 1.00 61.84 287 GLY A CA 1
ATOM 2333 C C . GLY A 1 287 ? 11.238 6.838 8.828 1.00 61.84 287 GLY A C 1
ATOM 2334 O O . GLY A 1 287 ? 10.662 7.552 9.645 1.00 61.84 287 GLY A O 1
ATOM 2335 N N . GLU A 1 288 ? 10.701 6.557 7.641 1.00 64.06 288 GLU A N 1
ATOM 2336 C CA . GLU A 1 288 ? 9.344 6.948 7.246 1.00 64.06 288 GLU A CA 1
ATOM 2337 C C . GLU A 1 288 ? 8.275 6.086 7.933 1.00 64.06 288 GLU A C 1
ATOM 2339 O O . GLU A 1 288 ? 7.287 6.636 8.424 1.00 64.06 288 GLU A O 1
ATOM 2344 N N . LEU A 1 289 ? 8.506 4.773 8.063 1.00 62.09 289 LEU A N 1
ATOM 2345 C CA . LEU A 1 289 ? 7.623 3.860 8.791 1.00 62.09 289 LEU A CA 1
ATOM 2346 C C . LEU A 1 289 ? 7.554 4.201 10.285 1.00 62.09 289 LEU A C 1
ATOM 2348 O O . LEU A 1 289 ? 6.461 4.272 10.836 1.00 62.09 289 LEU A O 1
ATOM 2352 N N . ASP A 1 290 ? 8.684 4.484 10.936 1.00 66.12 290 ASP A N 1
ATOM 2353 C CA . ASP A 1 290 ? 8.697 4.863 12.358 1.00 66.12 290 ASP A CA 1
ATOM 2354 C C . ASP A 1 290 ? 7.951 6.188 12.599 1.00 66.12 290 ASP A C 1
ATOM 2356 O O . ASP A 1 290 ? 7.170 6.312 13.546 1.00 66.12 290 ASP A O 1
ATOM 2360 N N . LYS A 1 291 ? 8.117 7.171 11.700 1.00 67.06 291 LYS A N 1
ATOM 2361 C CA . LYS A 1 291 ? 7.333 8.421 11.723 1.00 67.06 291 LYS A CA 1
ATOM 2362 C C . LYS A 1 291 ? 5.841 8.155 11.553 1.00 67.06 291 LYS A C 1
ATOM 2364 O O . LYS A 1 291 ? 5.026 8.819 12.190 1.00 67.06 291 LYS A O 1
ATOM 2369 N N . PHE A 1 292 ? 5.486 7.206 10.694 1.00 66.00 292 PHE A N 1
ATOM 2370 C CA . PHE A 1 292 ? 4.105 6.818 10.456 1.00 66.00 292 PHE A CA 1
ATOM 2371 C C . PHE A 1 292 ? 3.482 6.094 11.658 1.00 66.00 292 PHE A C 1
ATOM 2373 O O . PHE A 1 292 ? 2.393 6.463 12.093 1.00 66.00 292 PHE A O 1
ATOM 2380 N N . LEU A 1 293 ? 4.185 5.127 12.249 1.00 65.56 293 LEU A N 1
ATOM 2381 C CA . LEU A 1 293 ? 3.743 4.429 13.459 1.00 65.56 293 LEU A CA 1
ATOM 2382 C C . LEU A 1 293 ? 3.571 5.409 14.624 1.00 65.56 293 LEU A C 1
ATOM 2384 O O . LEU A 1 293 ? 2.525 5.415 15.272 1.00 65.56 293 LEU A O 1
ATOM 2388 N N . GLY A 1 294 ? 4.545 6.303 14.826 1.00 66.25 294 GLY A N 1
ATOM 2389 C CA . GLY A 1 294 ? 4.447 7.364 15.825 1.00 66.25 294 GLY A CA 1
ATOM 2390 C C . GLY A 1 294 ? 3.265 8.304 15.577 1.00 66.25 294 GLY A C 1
ATOM 2391 O O . GLY A 1 294 ? 2.602 8.710 16.524 1.00 66.25 294 GLY A O 1
ATOM 2392 N N . PHE A 1 295 ? 2.951 8.617 14.315 1.00 67.69 295 PHE A N 1
ATOM 2393 C CA . PHE A 1 295 ? 1.786 9.423 13.937 1.00 67.69 295 PHE A CA 1
ATOM 2394 C C . PHE A 1 295 ? 0.453 8.728 14.252 1.00 67.69 295 PHE A C 1
ATOM 2396 O O . PHE A 1 295 ? -0.468 9.372 14.756 1.00 67.69 295 PHE A O 1
ATOM 2403 N N . LEU A 1 296 ? 0.344 7.423 13.989 1.00 64.31 296 LEU A N 1
ATOM 2404 C CA . LEU A 1 296 ? -0.883 6.661 14.229 1.00 64.31 296 LEU A CA 1
ATOM 2405 C C . LEU A 1 296 ? -1.194 6.431 15.712 1.00 64.31 296 LEU A C 1
ATOM 2407 O O . LEU A 1 296 ? -2.363 6.295 16.060 1.00 64.31 296 LEU A O 1
ATOM 2411 N N . GLN A 1 297 ? -0.183 6.406 16.581 1.00 65.06 297 GLN A N 1
ATOM 2412 C CA . GLN A 1 297 ? -0.360 6.183 18.022 1.00 65.06 297 GLN A CA 1
ATOM 2413 C C . GLN A 1 297 ? -0.875 7.422 18.784 1.00 65.06 297 GLN A C 1
ATOM 2415 O O . GLN A 1 297 ? -1.368 7.297 19.901 1.00 65.06 297 GLN A O 1
ATOM 2420 N N . GLN A 1 298 ? -0.797 8.628 18.208 1.00 62.88 298 GLN A N 1
ATOM 2421 C CA . GLN A 1 298 ? -1.130 9.882 18.912 1.00 62.88 298 GLN A CA 1
ATOM 2422 C C . GLN A 1 298 ? -2.588 10.035 19.404 1.00 62.88 298 GLN A C 1
ATOM 2424 O O . GLN A 1 298 ? -2.772 10.570 20.498 1.00 62.88 298 GLN A O 1
ATOM 2429 N N . PRO A 1 299 ? -3.630 9.636 18.651 1.00 57.34 299 PRO A N 1
ATOM 2430 C CA . PRO A 1 299 ? -5.007 10.014 18.972 1.00 57.34 299 PRO A CA 1
ATOM 2431 C C . PRO A 1 299 ? -5.798 8.989 19.788 1.00 57.34 299 PRO A C 1
ATOM 2433 O O . PRO A 1 299 ? -6.708 9.380 20.516 1.00 57.34 299 PRO A O 1
ATOM 2436 N N . PHE A 1 300 ? -5.473 7.697 19.703 1.00 57.03 300 PHE A N 1
ATOM 2437 C CA . PHE A 1 300 ? -6.186 6.663 20.464 1.00 57.03 300 PHE A CA 1
ATOM 2438 C C . PHE A 1 300 ? -5.890 6.714 21.966 1.00 57.03 300 PHE A C 1
ATOM 2440 O O . PHE A 1 300 ? -6.731 6.338 22.776 1.00 57.03 300 PHE A O 1
ATOM 2447 N N . LEU A 1 301 ? -4.742 7.275 22.349 1.00 55.00 301 LEU A N 1
ATOM 2448 C CA . LEU A 1 301 ? -4.302 7.379 23.741 1.00 55.00 301 LEU A CA 1
ATOM 2449 C C . LEU A 1 301 ? -4.952 8.536 24.526 1.00 55.00 301 LEU A C 1
ATOM 2451 O O . LEU A 1 301 ? -4.623 8.733 25.694 1.00 55.00 301 LEU A O 1
ATOM 2455 N N . GLN A 1 302 ? -5.823 9.340 23.903 1.00 61.19 302 GLN A N 1
ATOM 2456 C CA . GLN A 1 302 ? -6.170 10.668 24.425 1.00 61.19 302 GLN A CA 1
ATOM 2457 C C . GLN A 1 302 ? -7.656 10.925 24.723 1.00 61.19 302 GLN A C 1
ATOM 2459 O O . GLN A 1 302 ? -7.957 11.975 25.290 1.00 61.19 302 GLN A O 1
ATOM 2464 N N . ILE A 1 303 ? -8.593 10.029 24.392 1.00 61.16 303 ILE A N 1
ATOM 2465 C CA . ILE A 1 303 ? -10.029 10.249 24.656 1.00 61.16 303 ILE A CA 1
ATOM 2466 C C . ILE A 1 303 ? -10.568 9.271 25.706 1.00 61.16 303 ILE A C 1
ATOM 2468 O O . ILE A 1 303 ? -10.254 8.082 25.676 1.00 61.16 303 ILE A O 1
ATOM 2472 N N . LYS A 1 304 ? -11.378 9.769 26.648 1.00 62.66 304 LYS A N 1
ATOM 2473 C CA . LYS A 1 304 ? -12.006 8.949 27.694 1.00 62.66 304 LYS A CA 1
ATOM 2474 C C . LYS A 1 304 ? -13.456 8.634 27.321 1.00 62.66 304 LYS A C 1
ATOM 2476 O O . LYS A 1 304 ? -14.189 9.506 26.851 1.00 62.66 304 LYS A O 1
ATOM 2481 N N . LYS A 1 305 ? -13.861 7.378 27.532 1.00 66.81 305 LYS A N 1
ATOM 2482 C CA . LYS A 1 305 ? -15.275 6.976 27.505 1.00 66.81 305 LYS A CA 1
ATOM 2483 C C . LYS A 1 305 ? -15.960 7.548 28.755 1.00 66.81 305 LYS A C 1
ATOM 2485 O O . LYS A 1 305 ? -15.324 7.571 29.811 1.00 66.81 305 LYS A O 1
ATOM 2490 N N . LYS A 1 306 ? -17.185 8.054 28.603 1.00 69.50 306 LYS A N 1
ATOM 2491 C CA . LYS A 1 306 ? -18.033 8.485 29.723 1.00 69.50 306 LYS A CA 1
ATOM 2492 C C . LYS A 1 306 ? -18.500 7.290 30.550 1.00 69.50 306 LYS A C 1
ATOM 2494 O O . LYS A 1 306 ? -18.606 6.182 29.970 1.00 69.50 306 LYS A O 1
#

Foldseek 3Di:
DDDCVVQPLDDDLVRLCVVQVALVSLVVVDDPQLVCCLPQVKHFFKDFLQRVLVSLVSSLSSVSRVVVVLVVVLVVVVVVLVVVVVVQVVVLVVDPVNPVSVVVSVVVCVVVVVVSVCVVVVDDPPLNLVSSLVSLLSVLVCVQPNRGWMKGKTKHQPFPPDDFPFPDWDDDPQKTKTKGKTWRMWIWIATPPGKIKIKTKIKIKIKIWGWDADPVRDIDIDIFIKIKIKIKIKIWAQLVFWDQPVQCVPPNQWDQDPRITMGIDIDIDIDGDDPPPDDDDPVSVVVVSVVSSVVSNPPSVRIDTD

pLDDT: mean 73.1, std 12.89, range [33.59, 92.75]